Protein AF-A0A1G5H893-F1 (afdb_monomer)

Radius of gyration: 20.27 Å; Cα contacts (8 Å, |Δi|>4): 465; chains: 1; bounding box: 56×50×49 Å

Solvent-accessible surface area (backbone atoms only — not comparable to full-atom values): 19616 Å² total; per-residue (Å²): 111,74,66,78,41,54,45,79,53,88,49,65,49,62,23,52,48,36,35,53,32,32,58,63,38,43,67,63,51,50,58,63,52,54,70,43,47,85,55,22,90,86,59,69,81,62,60,70,58,54,52,46,43,60,58,50,60,73,73,53,51,73,68,56,49,51,54,42,55,66,39,28,25,77,72,62,38,44,50,62,57,49,54,47,54,42,63,76,69,63,53,80,42,57,67,55,43,57,54,51,56,73,69,54,56,47,56,61,54,49,33,44,51,52,56,35,76,39,28,50,93,75,64,78,71,48,66,68,56,43,53,50,29,46,77,28,65,70,57,34,52,50,44,48,67,77,39,33,69,56,58,73,68,58,47,50,55,55,50,52,34,41,75,38,36,67,59,47,49,49,54,50,52,50,49,53,51,51,42,38,79,75,57,48,66,84,43,45,70,64,48,50,56,53,50,53,54,45,51,53,50,51,54,52,50,38,75,72,48,38,60,62,48,46,27,67,75,65,42,31,66,58,77,69,59,65,80,34,71,34,37,38,39,33,60,17,68,55,41,33,67,42,72,52,76,53,63,45,96,80,40,33,39,37,38,42,30,10,63,47,36,58,57,55,67,77,65,59,88,40,74,71,56,49,36,53,48,53,49,54,55,56,72,33,73,66,44,45,50,49,54,57,52,25,70,77,43,71,43,34,51,46,60,54,14,61,78,66,76,47,53,56,47,58,39,54,48,47,49,48,52,34,28,74,67,57,53,32,37,58,46,77,56,84,92,30,55,30,36,32,50,51,68,66,53,33,49,49,56,52,49,53,42,51,54,68,71,76,111

Secondary structure (DSSP, 8-state):
-GGGGEEEE--HHHHHHHHHHHHHSHHHHHHHHHGGGGTSTT----HHHHHHHHHHHTT--HHHHHHHHHHT-TTT-TTGGGHHHHHHTT--SHHHHHHHHHHS-HHHHHHHHHSSTTS-SSSPPPHHHHHHHHH-HHHHHHHHHHH--S-HHHHHHHHHHHH-HHHHHHHHHHHHHHHIIIIITTTHHHHHHHHHHHHHHHHHHHHHHTHHHHHHHH-S-HHHHTTSS-EEEEEETTTTT-EEEEE-TT--EEEEEETTHHHHHHT---HHHHHHHHHHHHS-HHHHHHHHHHTTS-EEHHHHHHHHT--HHHHHHHHHHHHHTTSSEEEEETTEEEEE--HHHHHHHHHHHHHTT--

pLDDT: mean 86.6, std 12.09, range [41.56, 98.81]

Structure (mmCIF, N/CA/C/O backbone):
data_AF-A0A1G5H893-F1
#
_entry.id   AF-A0A1G5H893-F1
#
loop_
_atom_site.group_PDB
_atom_site.id
_atom_site.type_symbol
_atom_site.label_atom_id
_atom_site.label_alt_id
_atom_site.label_comp_id
_atom_site.label_asym_id
_atom_site.label_entity_id
_atom_site.label_seq_id
_atom_site.pdbx_PDB_ins_code
_atom_site.Cartn_x
_atom_site.Cartn_y
_atom_site.Cartn_z
_atom_site.occupancy
_atom_site.B_iso_or_equiv
_atom_site.auth_seq_id
_atom_site.auth_comp_id
_atom_site.auth_asym_id
_atom_site.auth_atom_id
_atom_site.pdbx_PDB_model_num
ATOM 1 N N . MET A 1 1 ? -3.853 -9.046 -26.873 1.00 54.53 1 MET A N 1
ATOM 2 C CA . MET A 1 1 ? -2.627 -9.301 -26.077 1.00 54.53 1 MET A CA 1
ATOM 3 C C . MET A 1 1 ? -2.899 -8.879 -24.636 1.00 54.53 1 MET A C 1
ATOM 5 O O . MET A 1 1 ? -3.781 -8.066 -24.437 1.00 54.53 1 MET A O 1
ATOM 9 N N . ILE A 1 2 ? -2.199 -9.413 -23.625 1.00 60.66 2 ILE A N 1
ATOM 10 C CA . ILE A 1 2 ? -2.427 -9.005 -22.212 1.00 60.66 2 ILE A CA 1
ATOM 11 C C . ILE A 1 2 ? -2.238 -7.499 -22.029 1.00 60.66 2 ILE A C 1
ATOM 13 O O . ILE A 1 2 ? -2.950 -6.887 -21.245 1.00 60.66 2 ILE A O 1
ATOM 17 N N . ILE A 1 3 ? -1.341 -6.911 -22.823 1.00 62.81 3 ILE A N 1
ATOM 18 C CA . ILE A 1 3 ? -1.099 -5.472 -22.874 1.00 62.81 3 ILE A CA 1
ATOM 19 C C . ILE A 1 3 ? -2.357 -4.632 -23.158 1.00 62.81 3 ILE A C 1
ATOM 21 O O . ILE A 1 3 ? -2.422 -3.494 -22.710 1.00 62.81 3 ILE A O 1
ATOM 25 N N . ASP A 1 4 ? -3.361 -5.189 -23.847 1.00 68.62 4 ASP A N 1
ATOM 26 C CA . ASP A 1 4 ? -4.594 -4.468 -24.192 1.00 68.62 4 ASP A CA 1
ATOM 27 C C . ASP A 1 4 ? -5.503 -4.271 -22.964 1.00 68.62 4 ASP A C 1
ATOM 29 O O . ASP A 1 4 ? -6.367 -3.400 -22.974 1.00 68.62 4 ASP A O 1
ATOM 33 N N . ASN A 1 5 ? -5.277 -5.038 -21.887 1.00 80.19 5 ASN A N 1
ATOM 34 C CA . ASN A 1 5 ? -6.016 -4.946 -20.624 1.00 80.19 5 ASN A CA 1
ATOM 35 C C . ASN A 1 5 ? -5.299 -4.061 -19.585 1.00 80.19 5 ASN A C 1
ATOM 37 O O . ASN A 1 5 ? -5.656 -4.100 -18.404 1.00 80.19 5 ASN A O 1
ATOM 41 N N . ILE A 1 6 ? -4.259 -3.319 -19.990 1.00 86.81 6 ILE A N 1
ATOM 42 C CA . ILE A 1 6 ? -3.411 -2.549 -19.073 1.00 86.81 6 ILE A CA 1
ATOM 43 C C . ILE A 1 6 ? -3.709 -1.066 -19.152 1.00 86.81 6 ILE A C 1
ATOM 45 O O . ILE A 1 6 ? -3.512 -0.418 -20.179 1.00 86.81 6 ILE A O 1
ATOM 49 N N . GLU A 1 7 ? -4.088 -0.510 -18.010 1.00 92.19 7 GLU A N 1
ATOM 50 C CA . GLU A 1 7 ? -4.327 0.912 -17.834 1.00 92.19 7 GLU A CA 1
ATOM 51 C C . GLU A 1 7 ? -3.197 1.499 -16.990 1.00 92.19 7 GLU A C 1
ATOM 53 O O . GLU A 1 7 ? -2.953 1.073 -15.866 1.00 92.19 7 GLU A O 1
ATOM 58 N N . VAL A 1 8 ? -2.480 2.489 -17.525 1.00 92.50 8 VAL A N 1
ATOM 59 C CA . VAL A 1 8 ? -1.474 3.219 -16.741 1.00 92.50 8 VAL A CA 1
ATOM 60 C C . VAL A 1 8 ? -2.099 4.511 -16.231 1.00 92.50 8 VAL A C 1
ATOM 62 O O . VAL A 1 8 ? -2.348 5.441 -17.013 1.00 92.50 8 VAL A O 1
ATOM 65 N N . HIS A 1 9 ? -2.341 4.559 -14.925 1.00 92.81 9 HIS A N 1
ATOM 66 C CA . HIS A 1 9 ? -2.948 5.688 -14.233 1.00 92.81 9 HIS A CA 1
ATOM 67 C C . HIS A 1 9 ? -1.885 6.686 -13.770 1.00 92.81 9 HIS A C 1
ATOM 69 O O . HIS A 1 9 ? -0.825 6.316 -13.269 1.00 92.81 9 HIS A O 1
ATOM 75 N N . ASN A 1 10 ? -2.198 7.973 -13.915 1.00 85.75 10 ASN A N 1
ATOM 76 C CA . ASN A 1 10 ? -1.378 9.076 -13.426 1.00 85.75 10 ASN A CA 1
ATOM 77 C C . ASN A 1 10 ? -2.282 10.072 -12.698 1.00 85.75 10 ASN A C 1
ATOM 79 O O . ASN A 1 10 ? -2.804 11.004 -13.307 1.00 85.75 10 ASN A O 1
ATOM 83 N N . ASN A 1 11 ? -2.506 9.810 -11.412 1.00 91.12 11 ASN A N 1
ATOM 84 C CA . ASN A 1 11 ? -3.282 10.647 -10.503 1.00 91.12 11 ASN A CA 1
ATOM 85 C C . ASN A 1 11 ? -2.482 10.816 -9.196 1.00 91.12 11 ASN A C 1
ATOM 87 O O . ASN A 1 11 ? -1.987 9.833 -8.641 1.00 91.12 11 ASN A O 1
ATOM 91 N N . LEU A 1 12 ? -2.374 12.054 -8.706 1.00 96.88 12 LEU A N 1
ATOM 92 C CA . LEU A 1 12 ? -1.701 12.387 -7.449 1.00 96.88 12 LEU A CA 1
ATOM 93 C C . LEU A 1 12 ? -2.350 11.731 -6.226 1.00 96.88 12 LEU A C 1
ATOM 95 O O . LEU A 1 12 ? -1.641 11.446 -5.270 1.00 96.88 12 LEU A O 1
ATOM 99 N N . THR A 1 13 ? -3.648 11.408 -6.255 1.00 97.88 13 THR A N 1
ATOM 100 C CA . THR A 1 13 ? -4.343 10.757 -5.131 1.00 97.88 13 THR A CA 1
ATOM 101 C C . THR A 1 13 ? -3.683 9.434 -4.718 1.00 97.88 13 THR A C 1
ATOM 103 O O . THR A 1 13 ? -3.633 9.110 -3.532 1.00 97.88 13 THR A O 1
ATOM 106 N N . TYR A 1 14 ? -3.115 8.680 -5.668 1.00 97.25 14 TYR A N 1
ATOM 107 C CA . TYR A 1 14 ? -2.368 7.464 -5.336 1.00 97.25 14 TYR A CA 1
ATOM 108 C C . TYR A 1 14 ? -1.071 7.777 -4.583 1.00 97.25 14 TYR A C 1
ATOM 110 O O . TYR A 1 14 ? -0.753 7.133 -3.583 1.00 97.25 14 TYR A O 1
ATOM 118 N N . ASP A 1 15 ? -0.325 8.780 -5.052 1.00 98.00 15 ASP A N 1
ATOM 119 C CA . ASP A 1 15 ? 0.919 9.191 -4.410 1.00 98.00 15 ASP A CA 1
ATOM 120 C C . ASP A 1 15 ? 0.680 9.888 -3.063 1.00 98.00 15 ASP A C 1
ATOM 122 O O . ASP A 1 15 ? 1.486 9.744 -2.152 1.00 98.00 15 ASP A O 1
ATOM 126 N N . PHE A 1 16 ? -0.452 10.566 -2.895 1.00 98.62 16 PHE A N 1
ATOM 127 C CA . PHE A 1 16 ? -0.884 11.157 -1.635 1.00 98.62 16 PHE A CA 1
ATOM 128 C C . PHE A 1 16 ? -0.934 10.118 -0.506 1.00 98.62 16 PHE A C 1
ATOM 130 O O . PHE A 1 16 ? -0.262 10.293 0.514 1.00 98.62 16 PHE A O 1
ATOM 137 N N . LEU A 1 17 ? -1.618 8.986 -0.715 1.00 98.25 17 LEU A N 1
ATOM 138 C CA . LEU A 1 17 ? -1.621 7.870 0.243 1.00 98.25 17 LEU A CA 1
ATOM 139 C C .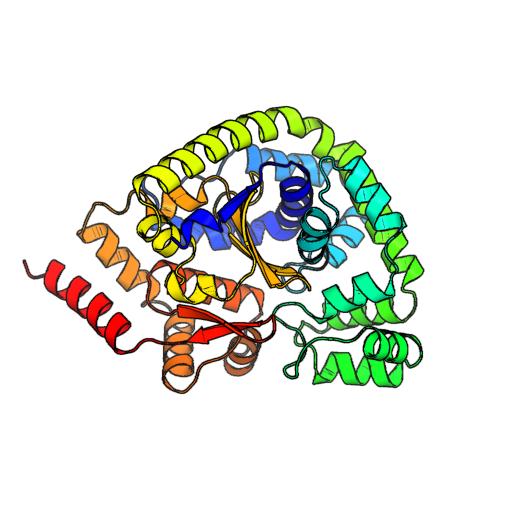 LEU A 1 17 ? -0.217 7.279 0.433 1.00 98.25 17 LEU A C 1
ATOM 141 O O . LEU A 1 17 ? 0.227 7.041 1.559 1.00 98.25 17 LEU A O 1
ATOM 145 N N . ALA A 1 18 ? 0.513 7.096 -0.668 1.00 97.44 18 ALA A N 1
ATOM 146 C CA . ALA A 1 18 ? 1.876 6.582 -0.649 1.00 97.44 18 ALA A CA 1
ATOM 147 C C . ALA A 1 18 ? 2.845 7.491 0.135 1.00 97.44 18 ALA A C 1
ATOM 149 O O . ALA A 1 18 ? 3.792 7.001 0.750 1.00 97.44 18 ALA A O 1
ATOM 150 N N . SER A 1 19 ? 2.605 8.802 0.151 1.00 98.19 19 SER A N 1
ATOM 151 C CA . SER A 1 19 ? 3.419 9.794 0.852 1.00 98.19 19 SER A CA 1
ATOM 152 C C . SER A 1 19 ? 3.211 9.749 2.367 1.00 98.19 19 SER A C 1
ATOM 154 O O . SER A 1 19 ? 4.194 9.776 3.105 1.00 98.19 19 SER A O 1
ATOM 156 N N . LEU A 1 20 ? 1.973 9.565 2.843 1.00 98.44 20 LEU A N 1
ATOM 157 C CA . LEU A 1 20 ? 1.674 9.295 4.256 1.00 98.44 20 LEU A CA 1
ATOM 158 C C . LEU A 1 20 ? 2.358 8.006 4.717 1.00 98.44 20 LEU A C 1
ATOM 160 O O . LEU A 1 20 ? 3.044 7.990 5.742 1.00 98.44 20 LEU A O 1
ATOM 164 N N . TYR A 1 21 ? 2.256 6.947 3.908 1.00 97.38 21 TYR A N 1
ATOM 165 C CA . TYR A 1 21 ? 2.953 5.691 4.174 1.00 97.38 21 TYR A CA 1
ATOM 166 C C . TYR A 1 21 ? 4.472 5.880 4.223 1.00 97.38 21 TYR A C 1
ATOM 168 O O . TYR A 1 21 ? 5.119 5.407 5.160 1.00 97.38 21 TYR A O 1
ATOM 176 N N . ARG A 1 22 ? 5.050 6.603 3.255 1.00 96.56 22 ARG A N 1
ATOM 177 C CA . ARG A 1 22 ? 6.484 6.912 3.234 1.00 96.56 22 ARG A CA 1
ATOM 178 C C . ARG A 1 22 ? 6.899 7.706 4.461 1.00 96.56 22 ARG A C 1
ATOM 180 O O . ARG A 1 22 ? 7.952 7.430 5.018 1.00 96.56 22 ARG A O 1
ATOM 187 N N . LEU A 1 23 ? 6.101 8.677 4.890 1.00 96.88 23 LEU A N 1
ATOM 188 C CA . LEU A 1 23 ? 6.441 9.527 6.022 1.00 96.88 23 LEU A CA 1
ATOM 189 C C . LEU A 1 23 ? 6.443 8.751 7.342 1.00 96.88 23 LEU A C 1
ATOM 191 O O . LEU A 1 23 ? 7.360 8.932 8.146 1.00 96.88 23 LEU A O 1
ATOM 195 N N . ASN A 1 24 ? 5.466 7.862 7.536 1.00 96.88 24 ASN A N 1
ATOM 196 C CA . ASN A 1 24 ? 5.386 7.003 8.716 1.00 96.88 24 ASN A CA 1
ATOM 197 C C . ASN A 1 24 ? 6.475 5.918 8.736 1.00 96.88 24 ASN A C 1
ATOM 199 O O . ASN A 1 24 ? 7.027 5.618 9.788 1.00 96.88 24 ASN A O 1
ATOM 203 N N . ASN A 1 25 ? 6.815 5.357 7.571 1.00 94.94 25 ASN A N 1
ATOM 204 C CA . ASN A 1 25 ? 7.694 4.189 7.454 1.00 94.94 25 ASN A CA 1
ATOM 205 C C . ASN A 1 25 ? 9.048 4.501 6.795 1.00 94.94 25 ASN A C 1
ATOM 207 O O . ASN A 1 25 ? 9.679 3.598 6.248 1.00 94.94 25 ASN A O 1
ATOM 211 N N . ASN A 1 26 ? 9.491 5.763 6.799 1.00 94.00 26 ASN A N 1
ATOM 212 C CA . ASN A 1 26 ? 10.638 6.216 6.004 1.00 94.00 26 ASN A CA 1
ATOM 213 C C . ASN A 1 26 ? 11.903 5.392 6.256 1.00 94.00 26 ASN A C 1
ATOM 215 O O . ASN A 1 26 ? 12.546 4.962 5.306 1.00 94.00 26 ASN A O 1
ATOM 219 N N . GLU A 1 27 ? 12.247 5.172 7.521 1.00 91.56 27 GLU A N 1
ATOM 220 C CA . GLU A 1 27 ? 13.457 4.461 7.932 1.00 91.56 27 GLU A CA 1
ATOM 221 C C . GLU A 1 27 ? 13.426 3.017 7.417 1.00 91.56 27 GLU A C 1
ATOM 223 O O . GLU A 1 27 ? 14.324 2.595 6.699 1.00 91.56 27 GLU A O 1
ATOM 228 N N . LYS A 1 28 ? 12.308 2.319 7.634 1.00 88.00 28 LYS A N 1
ATOM 229 C CA . LYS A 1 28 ? 12.085 0.957 7.138 1.00 88.00 28 LYS A CA 1
ATOM 230 C C . LYS A 1 28 ? 12.113 0.872 5.614 1.00 88.00 28 LYS A C 1
ATOM 232 O O . LYS A 1 28 ? 12.653 -0.075 5.055 1.00 88.00 28 LYS A O 1
ATOM 237 N N . MET A 1 29 ? 11.542 1.859 4.921 1.00 88.00 29 MET A N 1
ATOM 238 C CA . MET A 1 29 ? 11.634 1.927 3.463 1.00 88.00 29 MET A CA 1
ATOM 239 C C . MET A 1 29 ? 13.077 2.151 3.013 1.00 88.00 29 MET A C 1
ATOM 241 O O . MET A 1 29 ? 13.505 1.506 2.068 1.00 88.00 29 MET A O 1
ATOM 245 N N . ILE A 1 30 ? 13.842 3.018 3.677 1.00 87.12 30 ILE A N 1
ATOM 246 C CA . ILE A 1 30 ? 15.260 3.239 3.368 1.00 87.12 30 ILE A CA 1
ATOM 247 C C . ILE A 1 30 ? 16.072 1.961 3.576 1.00 87.12 30 ILE A C 1
ATOM 249 O O . ILE A 1 30 ? 16.844 1.605 2.686 1.00 87.12 30 ILE A O 1
ATOM 253 N N . ASP A 1 31 ? 15.873 1.269 4.696 1.00 83.06 31 ASP A N 1
ATOM 254 C CA . ASP A 1 31 ? 16.564 0.018 5.010 1.00 83.06 31 ASP A CA 1
ATOM 255 C C . ASP A 1 31 ? 16.256 -1.036 3.946 1.00 83.06 31 ASP A C 1
ATOM 257 O O . ASP A 1 31 ? 17.177 -1.567 3.323 1.00 83.06 31 ASP A O 1
ATOM 261 N N . ASN A 1 32 ? 14.973 -1.219 3.620 1.00 75.94 32 ASN A N 1
ATOM 262 C CA . ASN A 1 32 ? 14.541 -2.129 2.564 1.00 75.94 32 ASN A CA 1
ATOM 263 C C . ASN A 1 32 ? 15.161 -1.765 1.210 1.00 75.94 32 ASN A C 1
ATOM 265 O O . ASN A 1 32 ? 15.619 -2.635 0.469 1.00 75.94 32 ASN A O 1
ATOM 269 N N . ILE A 1 33 ? 15.183 -0.474 0.866 1.00 74.75 33 ILE A N 1
ATOM 270 C CA . ILE A 1 33 ? 15.725 -0.039 -0.416 1.00 74.75 33 ILE A CA 1
ATOM 271 C C . ILE A 1 33 ? 17.259 -0.215 -0.438 1.00 74.75 33 ILE A C 1
ATOM 273 O O . ILE A 1 33 ? 17.854 -0.453 -1.488 1.00 74.75 33 ILE A O 1
ATOM 277 N N . SER A 1 34 ? 17.925 -0.133 0.714 1.00 71.00 34 SER A N 1
ATOM 278 C CA . SER A 1 34 ? 19.380 -0.212 0.799 1.00 71.00 34 SER A CA 1
ATOM 279 C C . SER A 1 34 ? 19.964 -1.559 0.360 1.00 71.00 34 SER A C 1
ATOM 281 O O . SER A 1 34 ? 21.105 -1.568 -0.093 1.00 71.00 34 SER A O 1
ATOM 283 N N . GLU A 1 35 ? 19.207 -2.660 0.364 1.00 66.62 35 GLU A N 1
ATOM 284 C CA . GLU A 1 35 ? 19.675 -3.913 -0.257 1.00 66.62 35 GLU A CA 1
ATOM 285 C C . GLU A 1 35 ? 19.724 -3.838 -1.790 1.00 66.62 35 GLU A C 1
ATOM 287 O O . GLU A 1 35 ? 20.510 -4.551 -2.411 1.00 66.62 35 GLU A O 1
ATOM 292 N N . TYR A 1 36 ? 18.990 -2.911 -2.422 1.00 64.88 36 TYR A N 1
ATOM 293 C CA . TYR A 1 36 ? 19.139 -2.630 -3.855 1.00 64.88 36 TYR A CA 1
ATOM 294 C C . TYR A 1 36 ? 20.404 -1.812 -4.177 1.00 64.88 36 TYR A C 1
ATOM 296 O O . TYR A 1 36 ? 20.663 -1.556 -5.355 1.00 64.88 36 TYR A O 1
ATOM 304 N N . LYS A 1 37 ? 21.223 -1.411 -3.183 1.00 66.81 37 LYS A N 1
ATOM 305 C CA . LYS A 1 37 ? 22.473 -0.644 -3.397 1.00 66.81 37 LYS A CA 1
ATOM 306 C C . LYS A 1 37 ? 23.412 -1.304 -4.391 1.00 66.81 37 LYS A C 1
ATOM 308 O O . LYS A 1 37 ? 24.000 -0.628 -5.228 1.00 66.81 37 LYS A O 1
ATOM 313 N N . ASP A 1 38 ? 23.519 -2.621 -4.299 1.00 61.41 38 ASP A N 1
ATOM 314 C CA . ASP A 1 38 ? 24.359 -3.423 -5.183 1.00 61.41 38 ASP A CA 1
ATOM 315 C C . ASP A 1 38 ? 23.641 -3.817 -6.481 1.00 61.41 38 ASP A C 1
ATOM 317 O O . ASP A 1 38 ? 24.261 -4.335 -7.414 1.00 61.41 38 ASP A O 1
ATOM 321 N N . LEU A 1 39 ? 22.323 -3.592 -6.533 1.00 59.50 39 LEU A N 1
ATOM 322 C CA . LEU A 1 39 ? 21.471 -3.948 -7.660 1.00 59.50 39 LEU A CA 1
ATOM 323 C C . LEU A 1 39 ? 21.400 -2.826 -8.703 1.00 59.50 39 LEU A C 1
ATOM 325 O O . LEU A 1 39 ? 21.359 -3.085 -9.906 1.00 59.50 39 LEU A O 1
ATOM 329 N N . VAL A 1 40 ? 21.431 -1.576 -8.239 1.00 62.03 40 VAL A N 1
ATOM 330 C CA . VAL A 1 40 ? 21.262 -0.379 -9.065 1.00 62.03 40 VAL A CA 1
ATOM 331 C C . VAL A 1 40 ? 22.604 0.330 -9.250 1.00 62.03 40 VAL A C 1
ATOM 333 O O . VAL A 1 40 ? 23.218 0.812 -8.299 1.00 62.03 40 VAL A O 1
ATOM 336 N N . MET A 1 41 ? 23.057 0.460 -10.498 1.00 54.34 41 MET A N 1
ATOM 337 C CA . MET A 1 41 ? 24.260 1.234 -10.820 1.00 54.34 41 MET A CA 1
ATOM 338 C C . MET A 1 41 ? 24.067 2.705 -10.408 1.00 54.34 41 MET A C 1
ATOM 340 O O . MET A 1 41 ? 23.103 3.343 -10.831 1.00 54.34 41 MET A O 1
ATOM 344 N N . ASN A 1 42 ? 24.987 3.246 -9.600 1.00 60.94 42 ASN A N 1
ATOM 345 C CA . ASN A 1 42 ? 24.866 4.563 -8.956 1.00 60.94 42 ASN A CA 1
ATOM 346 C C . ASN A 1 42 ? 23.626 4.688 -8.057 1.00 60.94 42 ASN A C 1
ATOM 348 O O . ASN A 1 42 ? 22.943 5.718 -8.069 1.00 60.94 42 ASN A O 1
ATOM 352 N N . PHE A 1 43 ? 23.324 3.641 -7.282 1.00 70.94 43 PHE A N 1
ATOM 353 C CA . PHE A 1 43 ? 22.273 3.696 -6.281 1.00 70.94 43 PHE A CA 1
ATOM 354 C C . PHE A 1 43 ? 22.463 4.909 -5.360 1.00 70.94 43 PHE A C 1
ATOM 356 O O . PHE A 1 43 ? 23.427 5.012 -4.598 1.00 70.94 43 PHE A O 1
ATOM 363 N N . LYS A 1 44 ? 21.496 5.820 -5.414 1.00 80.81 44 LYS A N 1
ATOM 364 C CA . LYS A 1 44 ? 21.367 6.947 -4.500 1.00 80.81 44 LYS A CA 1
ATOM 365 C C . LYS A 1 44 ? 19.886 7.171 -4.266 1.00 80.81 44 LYS A C 1
ATOM 367 O O . LYS A 1 44 ? 19.125 7.266 -5.232 1.00 80.81 44 LYS A O 1
ATOM 372 N N . LEU A 1 45 ? 19.499 7.247 -2.999 1.00 85.31 45 LEU A N 1
ATOM 373 C CA . LEU A 1 45 ? 18.158 7.666 -2.611 1.00 85.31 45 LEU A CA 1
ATOM 374 C C . LEU A 1 45 ? 17.914 9.098 -3.086 1.00 85.31 45 LEU A C 1
ATOM 376 O O . LEU A 1 45 ? 18.835 9.919 -3.108 1.00 85.31 45 LEU A O 1
ATOM 380 N N . ASN A 1 46 ? 16.678 9.400 -3.457 1.00 90.50 46 ASN A N 1
ATOM 381 C CA . ASN A 1 46 ? 16.293 10.747 -3.830 1.00 90.50 46 ASN A CA 1
ATOM 382 C C . ASN A 1 46 ? 16.391 11.675 -2.603 1.00 90.50 46 ASN A C 1
ATOM 384 O O . ASN A 1 46 ? 15.618 11.560 -1.648 1.00 90.50 46 ASN A O 1
ATOM 388 N N . GLU A 1 47 ? 17.345 12.608 -2.651 1.00 92.31 47 GLU A N 1
ATOM 389 C CA . GLU A 1 47 ? 17.589 13.590 -1.590 1.00 92.31 47 GLU A CA 1
ATOM 390 C C . GLU A 1 47 ? 16.364 14.466 -1.325 1.00 92.31 47 GLU A C 1
ATOM 392 O O . GLU A 1 47 ? 16.067 14.729 -0.164 1.00 92.31 47 GLU A O 1
ATOM 397 N N . ASP A 1 48 ? 15.574 14.804 -2.348 1.00 94.94 48 ASP A N 1
ATOM 398 C CA . ASP A 1 48 ? 14.346 15.582 -2.175 1.00 94.94 48 ASP A CA 1
ATOM 399 C C . ASP A 1 48 ? 13.303 14.822 -1.349 1.00 94.94 48 ASP A C 1
ATOM 401 O O . ASP A 1 48 ? 12.567 15.439 -0.580 1.00 94.94 48 ASP A O 1
ATOM 405 N N . ILE A 1 49 ? 13.214 13.491 -1.495 1.00 95.31 49 ILE A N 1
ATOM 406 C CA . ILE A 1 49 ? 12.312 12.657 -0.681 1.00 95.31 49 ILE A CA 1
ATOM 407 C C . ILE A 1 49 ? 12.827 12.595 0.758 1.00 95.31 49 ILE A C 1
ATOM 409 O O . ILE A 1 49 ? 12.050 12.771 1.699 1.00 95.31 49 ILE A O 1
ATOM 413 N N . ILE A 1 50 ? 14.133 12.390 0.953 1.00 93.81 50 ILE A N 1
ATOM 414 C CA . ILE A 1 50 ? 14.745 12.356 2.290 1.00 93.81 50 ILE A CA 1
ATOM 415 C C . ILE A 1 50 ? 14.543 13.697 3.006 1.00 93.81 50 ILE A C 1
ATOM 417 O O . ILE A 1 50 ? 14.064 13.735 4.141 1.00 93.81 50 ILE A O 1
ATOM 421 N N . ASP A 1 51 ? 14.844 14.809 2.344 1.00 95.81 51 ASP A N 1
ATOM 422 C CA . ASP A 1 51 ? 14.681 16.135 2.926 1.00 95.81 51 ASP A CA 1
ATOM 423 C C . ASP A 1 51 ? 13.216 16.483 3.166 1.00 95.81 51 ASP A C 1
ATOM 425 O O . ASP A 1 51 ? 12.891 17.051 4.215 1.00 95.81 51 ASP A O 1
ATOM 429 N N . TRP A 1 52 ? 12.318 16.094 2.252 1.00 97.44 52 TRP A N 1
ATOM 430 C CA . TRP A 1 52 ? 10.878 16.222 2.453 1.00 97.44 52 TRP A CA 1
ATOM 431 C C . TRP A 1 52 ? 10.405 15.447 3.686 1.00 97.44 52 TRP A C 1
ATOM 433 O O . TRP A 1 52 ? 9.743 16.035 4.538 1.00 97.44 52 TRP A O 1
ATOM 443 N N . THR A 1 53 ? 10.788 14.178 3.861 1.00 96.50 53 THR A N 1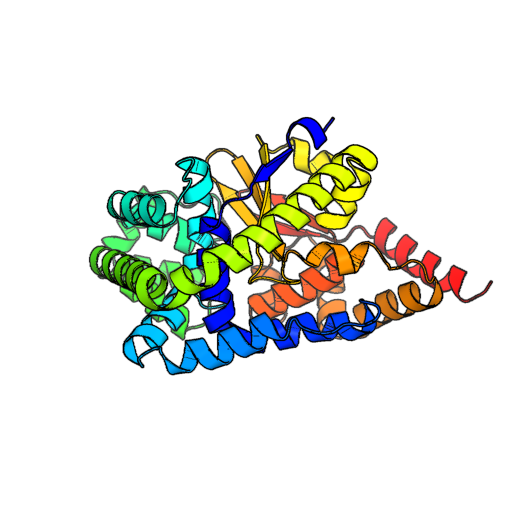
ATOM 444 C CA . THR A 1 53 ? 10.373 13.416 5.053 1.00 96.50 53 THR A CA 1
ATOM 445 C C . THR A 1 53 ? 10.876 14.068 6.342 1.00 96.50 53 THR A C 1
ATOM 447 O O . THR A 1 53 ? 10.100 14.274 7.278 1.00 96.50 53 THR A O 1
ATOM 450 N N . ARG A 1 54 ? 12.146 14.495 6.376 1.00 95.62 54 ARG A N 1
ATOM 451 C CA . ARG A 1 54 ? 12.754 15.161 7.537 1.00 95.62 54 ARG A CA 1
ATOM 452 C C . ARG A 1 54 ? 12.056 16.472 7.895 1.00 95.62 54 ARG A C 1
ATOM 454 O O . ARG A 1 54 ? 11.813 16.731 9.073 1.00 95.62 54 ARG A O 1
ATOM 461 N N . ARG A 1 55 ? 11.760 17.329 6.912 1.00 96.12 55 ARG A N 1
ATOM 462 C CA . ARG A 1 55 ? 11.116 18.630 7.171 1.00 96.12 55 ARG A CA 1
ATOM 463 C C . ARG A 1 55 ? 9.623 18.495 7.462 1.00 96.12 55 ARG A C 1
ATOM 465 O O . ARG A 1 55 ? 9.117 19.252 8.282 1.00 96.12 55 ARG A O 1
ATOM 472 N N . SER A 1 56 ? 8.942 17.532 6.844 1.00 96.88 56 SER A N 1
ATOM 473 C CA . SER A 1 56 ? 7.523 17.265 7.085 1.00 96.88 56 SER A CA 1
ATOM 474 C C . SER A 1 56 ? 7.304 16.707 8.487 1.00 96.88 56 SER A C 1
ATOM 476 O O . SER A 1 56 ? 6.480 17.263 9.202 1.00 96.88 56 SER A O 1
ATOM 478 N N . LYS A 1 57 ? 8.112 15.737 8.956 1.00 95.31 57 LYS A N 1
ATOM 479 C CA . LYS A 1 57 ? 8.030 15.212 10.340 1.00 95.31 57 LYS A CA 1
ATOM 480 C C . LYS A 1 57 ? 8.113 16.316 11.410 1.00 95.31 57 LYS A C 1
ATOM 482 O O . LYS A 1 57 ? 7.451 16.216 12.431 1.00 95.31 57 LYS A O 1
ATOM 487 N N . LYS A 1 58 ? 8.862 17.402 11.167 1.00 95.00 58 LYS A N 1
ATOM 488 C CA . LYS A 1 58 ? 8.967 18.551 12.096 1.00 95.00 58 LYS A CA 1
ATOM 489 C C . LYS A 1 58 ? 7.701 19.411 12.193 1.00 95.00 58 LYS A C 1
ATOM 491 O O . LYS A 1 58 ? 7.576 20.176 13.141 1.00 95.00 58 LYS A O 1
ATOM 496 N N . LYS A 1 59 ? 6.808 19.342 11.203 1.00 94.56 59 LYS A N 1
ATOM 497 C CA . LYS A 1 59 ? 5.547 20.101 11.170 1.00 94.56 59 LYS A CA 1
ATOM 498 C C . LYS A 1 59 ? 4.380 19.342 11.804 1.00 94.56 59 LYS A C 1
ATOM 500 O O . LYS A 1 59 ? 3.320 19.927 11.997 1.00 94.56 59 LYS A O 1
ATOM 505 N N . ILE A 1 60 ? 4.546 18.048 12.066 1.00 95.19 60 ILE A N 1
ATOM 506 C CA . ILE A 1 60 ? 3.467 17.175 12.520 1.00 95.19 60 ILE A CA 1
ATOM 507 C C . ILE A 1 60 ? 3.443 17.168 14.047 1.00 95.19 60 ILE A C 1
ATOM 509 O O . ILE A 1 60 ? 4.471 16.962 14.690 1.00 95.19 60 ILE A O 1
ATOM 513 N N . SER A 1 61 ? 2.265 17.406 14.626 1.00 96.62 61 SER A N 1
ATOM 514 C CA . SER A 1 61 ? 2.058 17.289 16.069 1.00 96.62 61 SER A CA 1
ATOM 515 C C . SER A 1 61 ? 2.093 15.825 16.517 1.00 96.62 61 SER A C 1
ATOM 517 O O . SER A 1 61 ? 1.884 14.906 15.726 1.00 96.62 61 SER A O 1
ATOM 519 N N . GLU A 1 62 ? 2.303 15.590 17.811 1.00 96.06 62 GLU A N 1
ATOM 520 C CA . GLU A 1 62 ? 2.280 14.237 18.380 1.00 96.06 62 GLU A CA 1
ATOM 521 C C . GLU A 1 62 ? 0.939 13.519 18.138 1.00 96.06 62 GLU A C 1
ATOM 523 O O . GLU A 1 62 ? 0.914 12.329 17.822 1.00 96.06 62 GLU A O 1
ATOM 528 N N . GLU A 1 63 ? -0.177 14.253 18.189 1.00 96.56 63 GLU A N 1
ATOM 529 C CA . GLU A 1 63 ? -1.511 13.716 17.900 1.00 96.56 63 GLU A CA 1
ATOM 530 C C . GLU A 1 63 ? -1.622 13.210 16.454 1.00 96.56 63 GLU A C 1
ATOM 532 O O . GLU A 1 63 ? -2.049 12.080 16.213 1.00 96.56 63 GLU A O 1
ATOM 537 N N . VAL A 1 64 ? -1.199 14.018 15.476 1.00 97.19 64 VAL A N 1
ATOM 538 C CA . VAL A 1 64 ? -1.270 13.630 14.062 1.00 97.19 64 VAL A CA 1
ATOM 539 C C . VAL A 1 64 ? -0.292 12.493 13.763 1.00 97.19 64 VAL A C 1
ATOM 541 O O . VAL A 1 64 ? -0.652 11.561 13.045 1.00 97.19 64 VAL A O 1
ATOM 544 N N . MET A 1 65 ? 0.910 12.515 14.352 1.00 95.88 65 MET A N 1
ATOM 545 C CA . MET A 1 65 ? 1.854 11.396 14.257 1.00 95.88 65 MET A CA 1
ATOM 546 C C . MET A 1 65 ? 1.243 10.105 14.810 1.00 95.88 65 MET A C 1
ATOM 548 O O . MET A 1 65 ? 1.410 9.050 14.203 1.00 95.88 65 MET A O 1
ATOM 552 N N . THR A 1 66 ? 0.499 10.182 15.915 1.00 96.50 66 THR A N 1
ATOM 553 C CA . THR A 1 66 ? -0.189 9.026 16.504 1.00 96.50 66 THR A CA 1
ATOM 554 C C . THR A 1 66 ? -1.238 8.469 15.545 1.00 96.50 66 THR A C 1
ATOM 556 O O . THR A 1 66 ? -1.177 7.282 15.220 1.00 96.50 66 THR A O 1
ATOM 559 N N . LYS A 1 67 ? -2.129 9.317 15.004 1.00 97.62 67 LYS A N 1
ATOM 560 C CA . LYS A 1 67 ? -3.121 8.903 13.991 1.00 97.62 67 LYS A CA 1
ATOM 561 C C . LYS A 1 67 ? -2.438 8.276 12.768 1.00 97.62 67 LYS A C 1
ATOM 563 O O . LYS A 1 67 ? -2.832 7.203 12.313 1.00 97.62 67 LYS A O 1
ATOM 568 N N . MET A 1 68 ? -1.370 8.897 12.266 1.00 97.31 68 MET A N 1
ATOM 569 C CA . MET A 1 68 ? -0.608 8.383 11.126 1.00 97.31 68 MET A CA 1
ATOM 570 C C . MET A 1 68 ? 0.042 7.025 11.426 1.00 97.31 68 MET A C 1
ATOM 572 O O . MET A 1 68 ? 0.008 6.142 10.573 1.00 97.31 68 MET A O 1
ATOM 576 N N . SER A 1 69 ? 0.560 6.826 12.642 1.00 96.12 69 SER A N 1
ATOM 577 C CA . SER A 1 69 ? 1.157 5.553 13.060 1.00 96.12 69 SER A CA 1
ATOM 578 C C . SER A 1 69 ? 0.155 4.404 13.141 1.00 96.12 69 SER A C 1
ATOM 580 O O . SER A 1 69 ? 0.557 3.257 13.015 1.00 96.12 69 SER A O 1
ATOM 582 N N . VAL A 1 70 ? -1.133 4.705 13.326 1.00 96.62 70 VAL A N 1
ATOM 583 C CA . VAL A 1 70 ? -2.211 3.712 13.350 1.00 96.62 70 VAL A CA 1
ATOM 584 C C . VAL A 1 70 ? -2.666 3.377 11.926 1.00 96.62 70 VAL A C 1
ATOM 586 O O . VAL A 1 70 ? -2.712 2.209 11.543 1.00 96.62 70 VAL A O 1
ATOM 589 N N . PHE A 1 71 ? -2.988 4.392 11.116 1.00 97.50 71 PHE A N 1
ATOM 590 C CA . PHE A 1 71 ? -3.568 4.175 9.784 1.00 97.50 71 PHE A CA 1
ATOM 591 C C . PHE A 1 71 ? -2.540 3.808 8.708 1.00 97.50 71 PHE A C 1
ATOM 593 O O . PHE A 1 71 ? -2.879 3.120 7.750 1.00 97.50 71 PHE A O 1
ATOM 600 N N . PHE A 1 72 ? -1.286 4.238 8.839 1.00 96.81 72 PHE A N 1
ATOM 601 C CA . PHE A 1 72 ? -0.240 4.022 7.835 1.00 96.81 72 PHE A CA 1
ATOM 602 C C . PHE A 1 72 ? 0.897 3.137 8.359 1.00 96.81 72 PHE A C 1
ATOM 604 O O . PHE A 1 72 ? 2.048 3.287 7.951 1.00 96.81 72 PHE A O 1
ATOM 611 N N . ASP A 1 73 ? 0.595 2.207 9.263 1.00 94.38 73 ASP A N 1
ATOM 612 C CA . ASP A 1 73 ? 1.546 1.213 9.766 1.00 94.38 73 ASP A CA 1
ATOM 613 C C . ASP A 1 73 ? 1.933 0.192 8.678 1.00 94.38 73 ASP A C 1
ATOM 615 O O . ASP A 1 73 ? 1.110 -0.235 7.864 1.00 94.38 73 ASP A O 1
ATOM 619 N N . SER A 1 74 ? 3.204 -0.213 8.664 1.00 90.38 74 SER A N 1
ATOM 620 C CA . SER A 1 74 ? 3.743 -1.175 7.690 1.00 90.38 74 SER A CA 1
ATOM 621 C C . SER A 1 74 ? 3.402 -2.638 7.978 1.00 90.38 74 SER A C 1
ATOM 623 O O . SER A 1 74 ? 3.780 -3.500 7.194 1.00 90.38 74 SER A O 1
ATOM 625 N N . GLU A 1 75 ? 2.716 -2.958 9.073 1.00 89.12 75 GLU A N 1
ATOM 626 C CA . GLU A 1 75 ? 2.187 -4.298 9.346 1.00 89.12 75 GLU A CA 1
ATOM 627 C C . GLU A 1 75 ? 0.693 -4.413 9.001 1.00 89.12 75 GLU A C 1
ATOM 629 O O . GLU A 1 75 ? 0.201 -5.533 8.856 1.00 89.12 75 GLU A O 1
ATOM 634 N N . THR A 1 76 ? -0.028 -3.291 8.846 1.00 90.75 76 THR A N 1
ATOM 635 C CA . THR A 1 76 ? -1.490 -3.281 8.617 1.00 90.75 76 THR A CA 1
ATOM 636 C C . THR A 1 76 ? -1.918 -2.698 7.280 1.00 90.75 76 THR A C 1
ATOM 638 O O . THR A 1 76 ? -2.881 -3.187 6.698 1.00 90.75 76 THR A O 1
ATOM 641 N N . TYR A 1 77 ? -1.215 -1.681 6.772 1.00 91.12 77 TYR A N 1
ATOM 642 C CA . TYR A 1 77 ? -1.498 -1.037 5.487 1.00 91.12 77 TYR A CA 1
ATOM 643 C C . TYR A 1 77 ? -2.899 -0.406 5.348 1.00 91.12 77 TYR A C 1
ATOM 645 O O . TYR A 1 77 ? -3.325 -0.160 4.221 1.00 91.12 77 TYR A O 1
ATOM 653 N N . TYR A 1 78 ? -3.604 -0.080 6.441 1.00 94.56 78 TYR A N 1
ATOM 654 C CA . TYR A 1 78 ? -4.996 0.408 6.382 1.00 94.56 78 TYR A CA 1
ATOM 655 C C . TYR A 1 78 ? -5.200 1.577 5.402 1.00 94.56 78 TYR A C 1
ATOM 657 O O . TYR A 1 78 ? -6.082 1.530 4.548 1.00 94.56 78 TYR A O 1
ATOM 665 N N . GLY A 1 79 ? -4.341 2.597 5.447 1.00 95.38 79 GLY A N 1
ATOM 666 C CA . GLY A 1 79 ? -4.399 3.739 4.533 1.00 95.38 79 GLY A CA 1
ATOM 667 C C . GLY A 1 79 ? -4.117 3.371 3.072 1.00 95.38 79 GLY A C 1
ATOM 668 O O . GLY A 1 79 ? -4.673 3.980 2.162 1.00 95.38 79 GLY A O 1
ATOM 669 N N . MET A 1 80 ? -3.311 2.335 2.828 1.00 94.00 80 MET A N 1
ATOM 670 C CA . MET A 1 80 ? -3.032 1.837 1.476 1.00 94.00 80 MET A CA 1
ATOM 671 C C . MET A 1 80 ? -4.189 0.988 0.927 1.00 94.00 80 MET A C 1
ATOM 673 O O . MET A 1 80 ? -4.400 0.965 -0.286 1.00 94.00 80 MET A O 1
ATOM 677 N N . CYS A 1 81 ? -5.006 0.377 1.794 1.00 92.06 81 CYS A N 1
ATOM 678 C CA . CYS A 1 81 ? -6.250 -0.305 1.411 1.00 92.06 81 CYS A CA 1
ATOM 679 C C . CYS A 1 81 ? -7.332 0.637 0.862 1.00 92.06 81 CYS A C 1
ATOM 681 O O . CYS A 1 81 ? -8.381 0.169 0.427 1.00 92.06 81 CYS A O 1
ATOM 683 N N . LEU A 1 82 ? -7.092 1.951 0.849 1.00 95.19 82 LEU A N 1
ATOM 684 C CA . LEU A 1 82 ? -7.986 2.929 0.234 1.00 95.19 82 LEU A CA 1
ATOM 685 C C . LEU A 1 82 ? -7.716 3.134 -1.268 1.00 95.19 82 LEU A C 1
ATOM 687 O O . LEU A 1 82 ? -8.530 3.754 -1.946 1.00 95.19 82 LEU A O 1
ATOM 691 N N . ILE A 1 83 ? -6.602 2.612 -1.805 1.00 94.88 83 ILE A N 1
ATOM 692 C CA . ILE A 1 83 ? -6.260 2.713 -3.236 1.00 94.88 83 ILE A CA 1
ATOM 693 C C . ILE A 1 83 ? -7.366 2.169 -4.159 1.00 94.88 83 ILE A C 1
ATOM 695 O O . ILE A 1 83 ? -7.679 2.854 -5.135 1.00 94.88 83 ILE A O 1
ATOM 699 N N . PRO A 1 84 ? -7.978 0.995 -3.889 1.00 92.56 84 PRO A N 1
ATOM 700 C CA . PRO A 1 84 ? -9.093 0.487 -4.687 1.00 92.56 84 PRO A CA 1
ATOM 701 C C . PRO A 1 84 ? -10.238 1.492 -4.855 1.00 92.56 84 PRO A C 1
ATOM 703 O O . PRO A 1 84 ? -10.728 1.657 -5.966 1.00 92.56 84 PRO A O 1
ATOM 706 N N . TYR A 1 85 ? -10.574 2.272 -3.820 1.00 94.62 85 TYR A N 1
ATOM 707 C CA . TYR A 1 85 ? -11.626 3.288 -3.929 1.00 94.62 85 TYR A CA 1
ATOM 708 C C . TYR A 1 85 ? -11.318 4.356 -4.985 1.00 94.62 85 TYR A C 1
ATOM 710 O O . TYR A 1 85 ? -12.230 4.826 -5.659 1.00 94.62 85 TYR A O 1
ATOM 718 N N . ILE A 1 86 ? -10.046 4.715 -5.185 1.00 96.31 86 ILE A N 1
ATOM 719 C CA . ILE A 1 86 ? -9.646 5.676 -6.226 1.00 96.31 86 ILE A CA 1
ATOM 720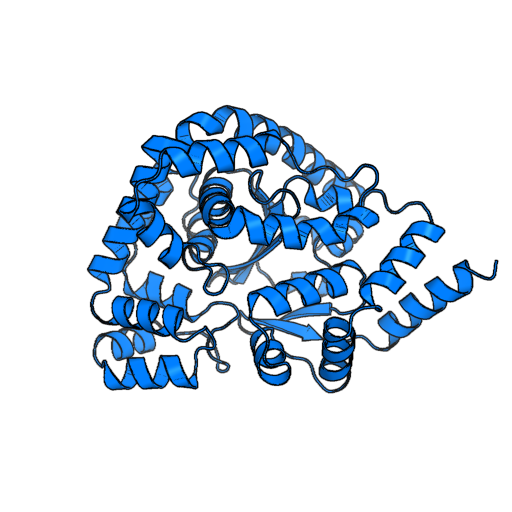 C C . ILE A 1 86 ? -9.989 5.126 -7.619 1.00 96.31 86 ILE A C 1
ATOM 722 O O . ILE A 1 86 ? -10.440 5.874 -8.487 1.00 96.31 86 ILE A O 1
ATOM 726 N N . VAL A 1 87 ? -9.810 3.817 -7.820 1.00 94.38 87 VAL A N 1
ATOM 727 C CA . VAL A 1 87 ? -10.143 3.119 -9.068 1.00 94.38 87 VAL A CA 1
ATOM 728 C C . VAL A 1 87 ? -11.656 2.983 -9.232 1.00 94.38 87 VAL A C 1
ATOM 730 O O . VAL A 1 87 ? -12.184 3.366 -10.277 1.00 94.38 87 VAL A O 1
ATOM 733 N N . ASP A 1 88 ? -12.337 2.464 -8.210 1.00 93.50 88 ASP A N 1
ATOM 734 C CA . ASP A 1 88 ? -13.762 2.113 -8.252 1.00 93.50 88 ASP A CA 1
ATOM 735 C C . ASP A 1 88 ? -14.633 3.350 -8.493 1.00 93.50 88 ASP A C 1
ATOM 737 O O . ASP A 1 88 ? -15.528 3.347 -9.339 1.00 93.50 88 ASP A O 1
ATOM 741 N N . TYR A 1 89 ? -14.305 4.452 -7.815 1.00 95.38 89 TYR A N 1
ATOM 742 C CA . TYR A 1 89 ? -15.021 5.722 -7.933 1.00 95.38 89 TYR A CA 1
ATOM 743 C C . TYR A 1 89 ? -14.429 6.658 -8.998 1.00 95.38 89 TYR A C 1
ATOM 745 O O . TYR A 1 89 ? -14.908 7.778 -9.147 1.00 95.38 89 TYR A O 1
ATOM 753 N N . LYS A 1 90 ? -13.417 6.211 -9.762 1.00 94.88 90 LYS A N 1
ATOM 754 C CA . LYS A 1 90 ? -12.756 6.980 -10.840 1.00 94.88 90 LYS A CA 1
ATOM 755 C C . LYS A 1 90 ? -12.312 8.380 -10.405 1.00 94.88 90 LYS A C 1
ATOM 757 O O . LYS A 1 90 ? -12.476 9.354 -11.140 1.00 94.88 90 LYS A O 1
ATOM 762 N N . ILE A 1 91 ? -11.753 8.459 -9.206 1.00 97.12 91 ILE A N 1
ATOM 763 C CA . ILE A 1 91 ? -11.390 9.715 -8.560 1.00 97.12 91 ILE A CA 1
ATOM 764 C C . ILE A 1 91 ? -10.220 10.373 -9.296 1.00 97.12 91 ILE A C 1
ATOM 766 O O . ILE A 1 91 ? -9.278 9.686 -9.699 1.00 97.12 91 ILE A O 1
ATOM 770 N N . ASN A 1 92 ? -10.259 11.702 -9.429 1.00 94.06 92 ASN A N 1
ATOM 771 C CA . ASN A 1 92 ? -9.275 12.503 -10.165 1.00 94.06 92 ASN A CA 1
ATOM 772 C C . ASN A 1 92 ? -8.560 13.563 -9.312 1.00 94.06 92 ASN A C 1
ATOM 774 O O . ASN A 1 92 ? -7.563 14.119 -9.773 1.00 94.06 92 ASN A O 1
ATOM 778 N N . SER A 1 93 ? -9.032 13.843 -8.092 1.00 96.88 93 SER A N 1
ATOM 779 C CA . SER A 1 93 ? -8.359 14.750 -7.150 1.00 96.88 93 SER A CA 1
ATOM 780 C C . SER A 1 93 ? -8.365 14.225 -5.712 1.00 96.88 93 SER A C 1
ATOM 782 O O . SER A 1 93 ? -9.067 13.266 -5.374 1.00 96.88 93 SER A O 1
ATOM 784 N N . ILE A 1 94 ? -7.554 14.834 -4.846 1.00 98.38 94 ILE A N 1
ATOM 785 C CA . ILE A 1 94 ? -7.469 14.465 -3.426 1.00 98.38 94 ILE A CA 1
ATOM 786 C C . ILE A 1 94 ? -8.705 14.961 -2.662 1.00 98.38 94 ILE A C 1
ATOM 788 O O . ILE A 1 94 ? -9.211 14.262 -1.788 1.00 98.38 94 ILE A O 1
ATOM 792 N N . GLU A 1 95 ? -9.259 16.118 -3.018 1.00 98.12 95 GLU A N 1
ATOM 793 C CA . GLU A 1 95 ? -10.505 16.622 -2.432 1.00 98.12 95 GLU A CA 1
ATOM 794 C C . GLU A 1 95 ? -11.695 15.736 -2.791 1.00 98.12 95 GLU A C 1
ATOM 796 O O . GLU A 1 95 ? -12.516 15.421 -1.928 1.00 98.12 95 GLU A O 1
ATOM 801 N N . GLU A 1 96 ? -11.781 15.307 -4.055 1.00 98.25 96 GLU A N 1
ATOM 802 C CA . GLU A 1 96 ? -12.789 14.346 -4.499 1.00 98.25 96 GLU A CA 1
ATOM 803 C C . GLU A 1 96 ? -12.653 13.038 -3.714 1.00 98.25 96 GLU A C 1
ATOM 805 O O . GLU A 1 96 ? -13.643 12.550 -3.173 1.00 98.25 96 GLU A O 1
ATOM 810 N N . PHE A 1 97 ? -11.428 12.528 -3.551 1.00 98.56 97 PHE A N 1
ATOM 811 C CA . PHE A 1 97 ? -11.158 11.338 -2.745 1.00 98.56 97 PHE A CA 1
ATOM 812 C C . PHE A 1 97 ? -11.657 11.472 -1.307 1.00 98.56 97 PHE A C 1
ATOM 814 O O . PHE A 1 97 ? -12.418 10.630 -0.831 1.00 98.56 97 PHE A O 1
ATOM 821 N N . ILE A 1 98 ? -11.272 12.549 -0.620 1.00 98.56 98 ILE A N 1
ATOM 822 C CA . ILE A 1 98 ? -11.680 12.807 0.765 1.00 98.56 98 ILE A CA 1
ATOM 823 C C . ILE A 1 98 ? -13.209 12.921 0.865 1.00 98.56 98 ILE A C 1
ATOM 825 O O . ILE A 1 98 ? -13.808 12.421 1.820 1.00 98.56 98 ILE A O 1
ATOM 829 N N . ASN A 1 99 ? -13.866 13.544 -0.117 1.00 98.31 99 ASN A N 1
ATOM 830 C CA . ASN A 1 99 ? -15.324 13.655 -0.145 1.00 98.31 99 ASN A CA 1
ATOM 831 C C . ASN A 1 99 ? -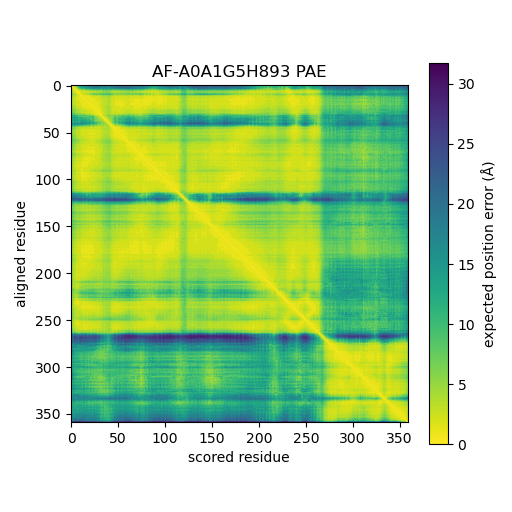16.017 12.312 -0.400 1.00 98.31 99 ASN A C 1
ATOM 833 O O . ASN A 1 99 ? -17.002 12.013 0.275 1.00 98.31 99 ASN A O 1
ATOM 837 N N . VAL A 1 100 ? -15.483 11.474 -1.293 1.00 98.31 100 VAL A N 1
ATOM 838 C CA . VAL A 1 100 ? -15.973 10.104 -1.498 1.00 98.31 100 VAL A CA 1
ATOM 839 C C . VAL A 1 100 ? -15.856 9.308 -0.199 1.00 98.31 100 VAL A C 1
ATOM 841 O O . VAL A 1 100 ? -16.849 8.727 0.233 1.00 98.31 100 VAL A O 1
ATOM 844 N N . LEU A 1 101 ? -14.715 9.359 0.500 1.00 98.00 101 LEU A N 1
ATOM 845 C CA . LEU A 1 101 ? -14.527 8.648 1.773 1.00 98.00 101 LEU A CA 1
ATOM 846 C C . LEU A 1 101 ? -15.557 9.038 2.844 1.00 98.00 101 LEU A C 1
ATOM 848 O O . LEU A 1 101 ? -15.979 8.180 3.618 1.00 98.00 101 LEU A O 1
ATOM 852 N N . LYS A 1 102 ? -16.024 10.294 2.877 1.00 98.00 102 LYS A N 1
ATOM 853 C CA . LYS A 1 102 ? -17.112 10.717 3.784 1.00 98.00 102 LYS A CA 1
ATOM 854 C C . LYS A 1 102 ? -18.421 9.970 3.514 1.00 98.00 102 LYS A C 1
ATOM 856 O O . LYS A 1 102 ? -19.186 9.764 4.454 1.00 98.00 102 LYS A O 1
ATOM 861 N N . SER A 1 103 ? -18.669 9.534 2.280 1.00 97.00 103 SER A N 1
ATOM 862 C CA . SER A 1 103 ? -19.870 8.775 1.903 1.00 97.00 103 SER A CA 1
ATOM 863 C C . SER A 1 103 ? -19.751 7.262 2.121 1.00 97.00 103 SER A C 1
ATOM 865 O O . SER A 1 103 ? -20.770 6.605 2.307 1.00 97.00 103 SER A O 1
ATOM 867 N N . ILE A 1 104 ? -18.531 6.712 2.174 1.00 96.25 104 ILE A N 1
ATOM 868 C CA . ILE A 1 104 ? -18.305 5.270 2.358 1.00 96.25 104 ILE A CA 1
ATOM 869 C C . ILE A 1 104 ? -18.689 4.835 3.783 1.00 96.25 104 ILE A C 1
ATOM 871 O O . ILE A 1 104 ? -18.190 5.430 4.745 1.00 96.25 104 ILE A O 1
ATOM 875 N N . PRO A 1 105 ? -19.540 3.813 3.969 1.00 96.25 105 PRO A N 1
ATOM 876 C CA . PRO A 1 105 ? -19.845 3.264 5.289 1.00 96.25 105 PRO A CA 1
ATOM 877 C C . PRO A 1 105 ? -18.582 2.778 6.029 1.00 96.25 105 PRO A C 1
ATOM 879 O O . PRO A 1 105 ? -17.726 2.134 5.418 1.00 96.25 105 PRO A O 1
ATOM 882 N N . PRO A 1 106 ? -18.449 3.007 7.352 1.00 96.19 106 PRO A N 1
ATOM 883 C CA . PRO A 1 106 ? -17.326 2.460 8.119 1.00 96.19 106 PRO A CA 1
ATOM 884 C C . PRO A 1 106 ? -17.208 0.931 8.044 1.00 96.19 106 PRO A C 1
ATOM 886 O O . PRO A 1 106 ? -16.105 0.398 8.133 1.00 96.19 106 PRO A O 1
ATOM 889 N N . THR A 1 107 ? -18.328 0.225 7.854 1.00 94.75 107 THR A N 1
ATOM 890 C CA . THR A 1 107 ? -18.372 -1.231 7.639 1.00 94.75 107 THR A CA 1
ATOM 891 C C . THR A 1 107 ? -17.566 -1.652 6.415 1.00 94.75 107 THR A C 1
ATOM 893 O O . THR A 1 107 ? -16.827 -2.631 6.470 1.00 94.75 107 THR A O 1
ATOM 896 N N . ASP A 1 108 ? -17.645 -0.884 5.332 1.00 92.12 108 ASP A N 1
ATOM 897 C CA . ASP A 1 108 ? -16.966 -1.202 4.076 1.00 92.12 108 ASP A CA 1
ATOM 898 C C . ASP A 1 108 ? -15.468 -0.889 4.186 1.00 92.12 108 ASP A C 1
ATOM 900 O O . ASP A 1 108 ? -14.622 -1.644 3.708 1.00 92.12 108 ASP A O 1
ATOM 904 N N . MET A 1 109 ? -15.106 0.173 4.918 1.00 94.19 109 MET A N 1
ATOM 905 C CA . MET A 1 109 ? -13.706 0.435 5.275 1.00 94.19 109 MET A CA 1
ATOM 906 C C . MET A 1 109 ? -13.124 -0.703 6.122 1.00 94.19 109 MET A C 1
ATOM 908 O O . MET A 1 109 ? -12.041 -1.205 5.822 1.00 94.19 109 MET A O 1
ATOM 912 N N . LEU A 1 110 ? -13.860 -1.151 7.144 1.00 94.06 110 LEU A N 1
ATOM 913 C CA . LEU A 1 110 ? -13.447 -2.252 8.013 1.00 94.06 110 LEU A CA 1
ATOM 914 C C . LEU A 1 110 ? -13.296 -3.567 7.251 1.00 94.06 110 LEU A C 1
ATOM 916 O O . LEU A 1 110 ? -12.313 -4.265 7.494 1.00 94.06 110 LEU A O 1
ATOM 920 N N . LYS A 1 111 ? -14.202 -3.875 6.308 1.00 90.69 111 LYS A N 1
ATOM 921 C CA . LYS A 1 111 ? -14.078 -5.023 5.392 1.00 90.69 111 LYS A CA 1
ATOM 922 C C . LYS A 1 111 ? -12.695 -5.025 4.736 1.00 90.69 111 LYS A C 1
ATOM 924 O O . LYS A 1 111 ? -11.963 -6.003 4.863 1.00 90.69 111 LYS A O 1
ATOM 929 N N . ASN A 1 112 ? -12.297 -3.902 4.139 1.00 87.44 112 ASN A N 1
ATOM 930 C CA . ASN A 1 112 ? -11.003 -3.778 3.461 1.00 87.44 112 ASN A CA 1
ATOM 931 C C . ASN A 1 112 ? -9.805 -3.816 4.426 1.00 87.44 112 ASN A C 1
ATOM 933 O O . ASN A 1 112 ? -8.725 -4.270 4.050 1.00 87.44 112 ASN A O 1
ATOM 937 N N . PHE A 1 113 ? -9.966 -3.353 5.668 1.00 90.56 113 PHE A N 1
ATOM 938 C CA . PHE A 1 113 ? -8.896 -3.375 6.673 1.00 90.56 113 PHE A CA 1
ATOM 939 C C . PHE A 1 113 ? -8.599 -4.785 7.192 1.00 90.56 113 PHE A C 1
ATOM 941 O O . PHE A 1 113 ? -7.450 -5.080 7.526 1.00 90.56 113 PHE A O 1
ATOM 948 N N . ILE A 1 114 ? -9.599 -5.670 7.241 1.00 86.62 114 ILE A N 1
ATOM 949 C CA . ILE A 1 114 ? -9.403 -7.067 7.658 1.00 86.62 114 ILE A CA 1
ATOM 950 C C . ILE A 1 114 ? -9.164 -8.033 6.493 1.00 86.62 114 ILE A C 1
ATOM 952 O O . ILE A 1 114 ? -8.713 -9.150 6.739 1.00 86.62 114 ILE A O 1
ATOM 956 N N . ASP A 1 115 ? -9.394 -7.598 5.250 1.00 78.62 115 ASP A N 1
ATOM 957 C CA . ASP A 1 115 ? -9.086 -8.335 4.012 1.00 78.62 115 ASP A CA 1
ATOM 958 C C . ASP A 1 115 ? -7.724 -7.941 3.400 1.00 78.62 115 ASP A C 1
ATOM 960 O O . ASP A 1 115 ? -7.490 -8.024 2.196 1.00 78.62 115 ASP A O 1
ATOM 964 N N . THR A 1 116 ? -6.788 -7.478 4.232 1.00 73.31 116 THR A N 1
ATOM 965 C CA . THR A 1 116 ? -5.403 -7.236 3.798 1.00 73.31 116 THR A CA 1
ATOM 966 C C . THR A 1 116 ? -4.704 -8.561 3.455 1.00 73.31 116 THR A C 1
ATOM 968 O O . THR A 1 116 ? -5.176 -9.644 3.800 1.00 73.31 116 THR A O 1
ATOM 971 N N . GLY A 1 117 ? -3.497 -8.510 2.871 1.00 59.50 117 GLY A N 1
ATOM 972 C CA . GLY A 1 117 ? -2.653 -9.702 2.649 1.00 59.50 117 GLY A CA 1
ATOM 973 C C . GLY A 1 117 ? -2.316 -10.519 3.917 1.00 59.50 117 GLY A C 1
ATOM 974 O O . GLY A 1 117 ? -1.725 -11.596 3.818 1.00 59.50 117 GLY A O 1
ATOM 975 N N . TYR A 1 118 ? -2.717 -10.030 5.097 1.00 58.72 118 TYR A N 1
ATOM 976 C CA . TYR A 1 118 ? -2.570 -10.659 6.413 1.00 58.72 118 TYR A CA 1
ATOM 977 C C . TYR A 1 118 ? -3.910 -11.052 7.064 1.00 58.72 118 TYR A C 1
ATOM 979 O O . TYR A 1 118 ? -3.944 -11.464 8.232 1.00 58.72 118 TYR A O 1
ATOM 987 N N . GLY A 1 119 ? -4.999 -10.948 6.299 1.00 58.38 119 GLY A N 1
ATOM 988 C CA . GLY A 1 119 ? -6.366 -11.308 6.650 1.00 58.38 119 GLY A CA 1
ATOM 989 C C . GLY A 1 119 ? -6.625 -12.821 6.799 1.00 58.38 119 GLY A C 1
ATOM 990 O O . GLY A 1 119 ? -5.684 -13.632 6.833 1.00 58.38 119 GLY A O 1
ATOM 991 N N . PRO A 1 120 ? -7.900 -13.229 6.944 1.00 55.97 120 PRO A N 1
ATOM 992 C CA . PRO A 1 120 ? -8.315 -14.616 7.204 1.00 55.97 120 PRO A CA 1
ATOM 993 C C . PRO A 1 120 ? -7.922 -15.574 6.075 1.00 55.97 120 PRO A C 1
ATOM 995 O O . PRO A 1 120 ? -7.942 -15.190 4.918 1.00 55.97 120 PRO A O 1
ATOM 998 N N . LYS A 1 121 ? -7.633 -16.851 6.384 1.00 52.56 121 LYS A N 1
ATOM 999 C CA . LYS A 1 121 ? -7.353 -17.906 5.378 1.00 52.56 121 LYS A CA 1
ATOM 1000 C C . LYS A 1 121 ? -8.527 -18.176 4.432 1.00 52.56 121 LYS A C 1
ATOM 1002 O O . LYS A 1 121 ? -8.295 -18.478 3.265 1.00 52.56 121 LYS A O 1
ATOM 1007 N N . ASP A 1 122 ? -9.754 -17.979 4.901 1.00 53.56 122 ASP A N 1
ATOM 1008 C CA . ASP A 1 122 ? -10.960 -18.547 4.299 1.00 53.56 122 ASP A CA 1
ATOM 1009 C C . ASP A 1 122 ? -11.779 -17.465 3.565 1.00 53.56 122 ASP A C 1
ATOM 1011 O O . ASP A 1 122 ? -12.556 -16.755 4.195 1.00 53.56 122 ASP A O 1
ATOM 1015 N N . GLY A 1 123 ? -11.603 -17.343 2.243 1.00 55.62 123 GLY A N 1
ATOM 1016 C CA . GLY A 1 123 ? -12.481 -16.553 1.361 1.00 55.62 123 GLY A CA 1
ATOM 1017 C C . GLY A 1 123 ? -12.518 -15.031 1.577 1.00 55.62 123 GLY A C 1
ATOM 1018 O O . GLY A 1 123 ? -11.759 -14.478 2.373 1.00 55.62 123 GLY A O 1
ATOM 1019 N N . LEU A 1 124 ? -13.395 -14.373 0.809 1.00 61.69 124 LEU A N 1
ATOM 1020 C CA . LEU A 1 124 ? -13.679 -12.935 0.876 1.00 61.69 124 LEU A CA 1
ATOM 1021 C C . LEU A 1 124 ? -14.394 -12.584 2.184 1.00 61.69 124 LEU A C 1
ATOM 1023 O O . LEU A 1 124 ? -15.336 -13.265 2.594 1.00 61.69 124 LEU A O 1
ATOM 1027 N N . VAL A 1 125 ? -13.997 -11.477 2.802 1.00 75.31 125 VAL A N 1
ATOM 1028 C CA . VAL A 1 125 ? -14.689 -10.922 3.969 1.00 75.31 125 VAL A CA 1
ATOM 1029 C C . VAL A 1 125 ? -16.026 -10.325 3.522 1.00 75.31 125 VAL A C 1
ATOM 1031 O O . VAL A 1 125 ? -16.053 -9.414 2.700 1.00 75.31 125 VAL A O 1
ATOM 1034 N N . SER A 1 126 ? -17.148 -10.808 4.062 1.00 81.94 126 SER A N 1
ATOM 1035 C CA . SER A 1 126 ? -18.469 -10.241 3.766 1.00 81.94 126 SER A CA 1
ATOM 1036 C C . SER A 1 126 ? -18.804 -9.054 4.673 1.00 81.94 126 SER A C 1
ATOM 1038 O O . SER A 1 126 ? -18.359 -8.977 5.821 1.00 81.94 126 SER A O 1
ATOM 1040 N N . THR A 1 127 ? -19.646 -8.142 4.185 1.00 85.06 127 THR A N 1
ATOM 1041 C CA . THR A 1 127 ? -20.168 -7.028 4.993 1.00 85.06 127 THR A CA 1
ATOM 1042 C C . THR A 1 127 ? -20.981 -7.532 6.194 1.00 85.06 127 THR A C 1
ATOM 1044 O O . THR A 1 127 ? -20.882 -6.959 7.277 1.00 85.06 127 THR A O 1
ATOM 1047 N N . ASP A 1 128 ? -21.701 -8.651 6.050 1.00 88.06 128 ASP A N 1
ATOM 1048 C CA . ASP A 1 128 ? -22.457 -9.280 7.145 1.00 88.06 128 ASP A CA 1
ATOM 1049 C C . ASP A 1 128 ? -21.548 -9.737 8.292 1.00 88.06 128 ASP A C 1
ATOM 1051 O O . ASP A 1 128 ? -21.858 -9.504 9.462 1.00 88.06 128 ASP A O 1
ATOM 1055 N N . LEU A 1 129 ? -20.395 -10.335 7.964 1.00 90.50 129 LEU A N 1
ATOM 1056 C CA . LEU A 1 129 ? -19.396 -10.714 8.960 1.00 90.50 129 LEU A CA 1
ATOM 1057 C C . LEU A 1 129 ? -18.904 -9.474 9.706 1.00 90.50 129 LEU A C 1
ATOM 1059 O O . LEU A 1 129 ? -18.895 -9.460 10.932 1.00 90.50 129 LEU A O 1
ATOM 1063 N N . VAL A 1 130 ? -18.535 -8.410 8.988 1.00 92.62 130 VAL A N 1
ATOM 1064 C CA . VAL A 1 130 ? -18.067 -7.164 9.617 1.00 92.62 130 VAL A CA 1
ATOM 1065 C C . VAL A 1 130 ? -19.128 -6.593 10.557 1.00 92.62 130 VAL A C 1
ATOM 1067 O O . VAL A 1 130 ? -18.808 -6.217 11.685 1.00 92.62 130 VAL A O 1
ATOM 1070 N N . GLN A 1 131 ? -20.393 -6.586 10.135 1.00 93.81 131 GLN A N 1
ATOM 1071 C CA . GLN A 1 131 ? -21.500 -6.103 10.954 1.00 93.81 131 GLN A CA 1
ATOM 1072 C C . GLN A 1 131 ? -21.687 -6.937 12.231 1.00 93.81 131 GLN A C 1
ATOM 1074 O O . GLN A 1 131 ? -21.957 -6.386 13.302 1.00 93.81 131 GLN A O 1
ATOM 1079 N N . GLU A 1 132 ? -21.510 -8.255 12.143 1.00 94.00 132 GLU A N 1
ATOM 1080 C CA . GLU A 1 132 ? -21.522 -9.151 13.297 1.00 94.00 132 GLU A CA 1
ATOM 1081 C C . GLU A 1 132 ? -20.369 -8.859 14.269 1.00 94.00 132 GLU A C 1
ATOM 1083 O O . GLU A 1 132 ? -20.589 -8.836 15.483 1.00 94.00 132 GLU A O 1
ATOM 1088 N N . LEU A 1 133 ? -19.159 -8.607 13.755 1.00 94.62 133 LEU A N 1
ATOM 1089 C CA . LEU A 1 133 ? -17.994 -8.276 14.581 1.00 94.62 133 LEU A CA 1
ATOM 1090 C C . LEU A 1 133 ? -18.186 -6.938 15.310 1.00 94.62 133 LEU A C 1
ATOM 1092 O O . LEU A 1 133 ? -17.918 -6.867 16.509 1.00 94.62 133 LEU A O 1
ATOM 1096 N N . ILE A 1 134 ? -18.720 -5.913 14.635 1.00 95.38 134 ILE A N 1
ATOM 1097 C CA . ILE A 1 134 ? -19.060 -4.617 15.256 1.00 95.38 134 ILE A CA 1
ATOM 1098 C C . ILE A 1 134 ? -20.049 -4.815 16.413 1.00 95.38 134 ILE A C 1
ATOM 1100 O O . ILE A 1 134 ? -19.868 -4.281 17.505 1.00 95.38 134 ILE A O 1
ATOM 1104 N N . ASN A 1 135 ? -21.079 -5.638 16.205 1.00 94.69 135 ASN A N 1
ATOM 1105 C CA . ASN A 1 135 ? -22.139 -5.845 17.192 1.00 94.69 135 ASN A CA 1
ATOM 1106 C C . ASN A 1 135 ? -21.747 -6.808 18.328 1.00 94.69 135 ASN A C 1
ATOM 1108 O O . ASN A 1 135 ? -22.505 -6.972 19.288 1.00 94.69 135 ASN A O 1
ATOM 1112 N N . ASN A 1 136 ? -20.595 -7.481 18.240 1.00 95.19 136 ASN A N 1
ATOM 1113 C CA . ASN A 1 136 ? -20.182 -8.481 19.217 1.00 95.19 136 ASN A CA 1
ATOM 1114 C C . ASN A 1 136 ? -18.674 -8.445 19.491 1.00 95.19 136 ASN A C 1
ATOM 1116 O O . ASN A 1 136 ? -17.885 -9.172 18.886 1.00 95.19 136 ASN A O 1
ATOM 1120 N N . TYR A 1 137 ? -18.298 -7.686 20.521 1.00 92.00 137 TYR A N 1
ATOM 1121 C CA . TYR A 1 137 ? -16.911 -7.530 20.965 1.00 92.00 137 TYR A CA 1
ATOM 1122 C C . TYR A 1 137 ? -16.179 -8.859 21.229 1.00 92.00 137 TYR A C 1
ATOM 1124 O O . TYR A 1 137 ? -15.000 -9.003 20.899 1.00 92.00 137 TYR A O 1
ATOM 1132 N N . LYS A 1 138 ? -16.865 -9.864 21.798 1.00 94.00 138 LYS A N 1
ATOM 1133 C CA . LYS A 1 138 ? -16.257 -11.182 22.050 1.00 94.00 138 LYS A CA 1
ATOM 1134 C C . LYS A 1 138 ? -15.921 -11.892 20.739 1.00 94.00 138 LYS A C 1
ATOM 1136 O O . LYS A 1 138 ? -14.835 -12.456 20.623 1.00 94.00 138 LYS A O 1
ATOM 1141 N N . LYS A 1 139 ? -16.823 -11.833 19.752 1.00 94.38 139 LYS A N 1
ATOM 1142 C CA . LYS A 1 139 ? -16.580 -12.390 18.414 1.00 94.38 139 LYS A CA 1
ATOM 1143 C C . LYS A 1 139 ? -15.486 -11.624 17.675 1.00 94.38 139 LYS A C 1
ATOM 1145 O O . LYS A 1 139 ? -14.602 -12.272 17.131 1.00 94.38 139 LYS A O 1
ATOM 1150 N N . ALA A 1 140 ? -15.474 -10.290 17.732 1.00 94.00 140 ALA A N 1
ATOM 1151 C CA . ALA A 1 140 ? -14.390 -9.473 17.176 1.00 94.00 140 ALA A CA 1
ATOM 1152 C C . ALA A 1 140 ? -13.023 -9.852 17.758 1.00 94.00 140 ALA A C 1
ATOM 1154 O O . ALA A 1 140 ? -12.071 -10.075 17.015 1.00 94.00 140 ALA A O 1
ATOM 1155 N N . THR A 1 141 ? -12.940 -10.014 19.080 1.00 94.00 141 THR A N 1
ATOM 1156 C CA . THR A 1 141 ? -11.702 -10.410 19.768 1.00 94.00 141 THR A CA 1
ATOM 1157 C C . THR A 1 141 ? -11.222 -11.792 19.342 1.00 94.00 141 THR A C 1
ATOM 1159 O O . THR A 1 141 ? -10.045 -11.952 19.018 1.00 94.00 141 THR A O 1
ATOM 1162 N N . ALA A 1 142 ? -12.115 -12.785 19.301 1.00 92.69 142 ALA A N 1
ATOM 1163 C CA . ALA A 1 142 ? -11.771 -14.124 18.826 1.00 92.69 142 ALA A CA 1
ATOM 1164 C C . ALA A 1 142 ? -1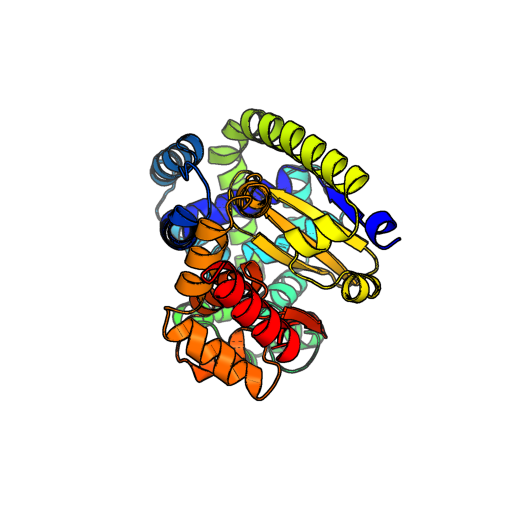1.319 -14.092 17.357 1.00 92.69 142 ALA A C 1
ATOM 1166 O O . ALA A 1 142 ? -10.251 -14.595 17.019 1.00 92.69 142 ALA A O 1
ATOM 1167 N N . TYR A 1 143 ? -12.074 -13.404 16.498 1.00 91.12 143 TYR A N 1
ATOM 1168 C CA . TYR A 1 143 ? -11.764 -13.285 15.079 1.00 91.12 143 TYR A CA 1
ATOM 1169 C C . TYR A 1 143 ? -10.397 -12.636 14.835 1.00 91.12 143 TYR A C 1
ATOM 1171 O O . TYR A 1 143 ? -9.581 -13.177 14.096 1.00 91.12 143 TYR A O 1
ATOM 1179 N N . ILE A 1 144 ? -10.094 -11.514 15.488 1.00 90.56 144 ILE A N 1
ATOM 1180 C CA . ILE A 1 144 ? -8.802 -10.835 15.326 1.00 90.56 144 ILE A CA 1
ATOM 1181 C C . ILE A 1 144 ? -7.653 -11.704 15.841 1.00 90.56 144 ILE A C 1
ATOM 1183 O O . ILE A 1 144 ? -6.583 -11.734 15.234 1.00 90.56 144 ILE A O 1
ATOM 1187 N N . ASN A 1 145 ? -7.852 -12.437 16.936 1.00 88.19 145 ASN A N 1
ATOM 1188 C CA . ASN A 1 145 ? -6.797 -13.280 17.481 1.00 88.19 145 ASN A CA 1
ATOM 1189 C C . ASN A 1 145 ? -6.498 -14.497 16.610 1.00 88.19 145 ASN A C 1
ATOM 1191 O O . ASN A 1 145 ? -5.322 -14.764 16.347 1.00 88.19 145 ASN A O 1
ATOM 1195 N N . ASP A 1 146 ? -7.543 -15.163 16.128 1.00 86.06 146 ASP A N 1
ATOM 1196 C CA . ASP A 1 146 ? -7.435 -16.443 15.433 1.00 86.06 146 ASP A CA 1
ATOM 1197 C C . ASP A 1 146 ? -7.224 -16.249 13.926 1.00 86.06 146 ASP A C 1
ATOM 1199 O O . ASP A 1 146 ? -6.454 -16.958 13.269 1.00 86.06 146 ASP A O 1
ATOM 1203 N N . LYS A 1 147 ? -7.912 -15.262 13.346 1.00 84.50 147 LYS A N 1
ATOM 1204 C CA . LYS A 1 147 ? -8.024 -15.074 11.899 1.00 84.50 147 LYS A CA 1
ATOM 1205 C C . LYS A 1 147 ? -7.234 -13.893 11.363 1.00 84.50 147 LYS A C 1
ATOM 1207 O O . LYS A 1 147 ? -7.101 -13.841 10.150 1.00 84.50 147 LYS A O 1
ATOM 1212 N N . ILE A 1 148 ? -6.622 -13.037 12.179 1.00 84.38 148 ILE A N 1
ATOM 1213 C CA . ILE A 1 148 ? -5.754 -11.949 11.696 1.00 84.38 148 ILE A CA 1
ATOM 1214 C C . ILE A 1 148 ? -4.346 -12.114 12.278 1.00 84.38 148 ILE A C 1
ATOM 1216 O O . ILE A 1 148 ? -4.167 -12.272 13.487 1.00 84.38 148 ILE A O 1
ATOM 1220 N N . SER A 1 149 ? -3.317 -12.081 11.427 1.00 83.19 149 SER A N 1
ATOM 1221 C CA . SER A 1 149 ? -1.926 -12.085 11.904 1.00 83.19 149 SER A CA 1
ATOM 1222 C C . SER A 1 149 ? -1.304 -10.730 11.721 1.00 83.19 149 SER A C 1
ATOM 1224 O O . SER A 1 149 ? -0.643 -10.491 10.729 1.00 83.19 149 SER A O 1
ATOM 1226 N N . ILE A 1 150 ? -1.503 -9.879 12.712 1.00 87.31 150 ILE A N 1
ATOM 1227 C CA . ILE A 1 150 ? -0.776 -8.628 12.912 1.00 87.31 150 ILE A CA 1
ATOM 1228 C C . ILE A 1 150 ? -0.279 -8.603 14.368 1.00 87.31 150 ILE A C 1
ATOM 1230 O O . ILE A 1 150 ? -0.806 -9.370 15.190 1.00 87.31 150 ILE A O 1
ATOM 1234 N N . PRO A 1 151 ? 0.726 -7.782 14.720 1.00 89.50 151 PRO A N 1
ATOM 1235 C CA . PRO A 1 151 ? 1.248 -7.755 16.084 1.00 89.50 151 PRO A CA 1
ATOM 1236 C C . PRO A 1 151 ? 0.199 -7.279 17.104 1.00 89.50 151 PRO A C 1
ATOM 1238 O O . PRO A 1 151 ? -0.774 -6.608 16.760 1.00 89.50 151 PRO A O 1
ATOM 1241 N N . SER A 1 152 ? 0.392 -7.620 18.383 1.00 90.50 152 SER A N 1
ATOM 1242 C CA . SER A 1 152 ? -0.609 -7.402 19.445 1.00 90.50 152 SER A CA 1
ATOM 1243 C C . SER A 1 152 ? -1.060 -5.947 19.591 1.00 90.50 152 SER A C 1
ATOM 1245 O O . SER A 1 152 ? -2.231 -5.701 19.869 1.00 90.50 152 SER A O 1
ATOM 1247 N N . LYS A 1 153 ? -0.156 -4.984 19.370 1.00 92.69 153 LYS A N 1
ATOM 1248 C CA . LYS A 1 153 ? -0.496 -3.556 19.374 1.00 92.69 153 LYS A CA 1
ATOM 1249 C C . LYS A 1 153 ? -1.501 -3.235 18.260 1.00 92.69 153 LYS A C 1
ATOM 1251 O O . LYS A 1 153 ? -2.568 -2.707 18.534 1.00 92.69 153 LYS A O 1
ATOM 1256 N N . GLN A 1 154 ? -1.208 -3.638 17.028 1.00 93.62 154 GLN A N 1
ATOM 1257 C CA . GLN A 1 154 ? -2.078 -3.406 15.876 1.00 93.62 154 GLN A CA 1
ATOM 1258 C C . GLN A 1 154 ? -3.407 -4.176 15.984 1.00 93.62 154 GLN A C 1
ATOM 1260 O O . GLN A 1 154 ? -4.437 -3.687 15.521 1.00 93.62 154 GLN A O 1
ATOM 1265 N N . LYS A 1 155 ? -3.423 -5.350 16.639 1.00 93.69 155 LYS A N 1
ATOM 1266 C CA . LYS A 1 155 ? -4.671 -6.055 16.995 1.00 93.69 155 LYS A CA 1
ATOM 1267 C C . LYS A 1 155 ? -5.545 -5.222 17.932 1.00 93.69 155 LYS A C 1
ATOM 1269 O O . LYS A 1 155 ? -6.763 -5.214 17.775 1.00 93.69 155 LYS A O 1
ATOM 1274 N N . TRP A 1 156 ? -4.934 -4.534 18.895 1.00 94.31 156 TRP A N 1
ATOM 1275 C CA . TRP A 1 156 ? -5.649 -3.634 19.795 1.00 94.31 156 TRP A CA 1
ATOM 1276 C C . TRP A 1 156 ? -6.239 -2.437 19.047 1.00 94.31 156 TRP A C 1
ATOM 1278 O O . TRP A 1 156 ? -7.420 -2.149 19.224 1.00 94.31 156 TRP A O 1
ATOM 1288 N N . ASP A 1 157 ? -5.464 -1.803 18.166 1.00 94.94 157 ASP A N 1
ATOM 1289 C CA . ASP A 1 157 ? -5.947 -0.689 17.339 1.00 94.94 157 ASP A CA 1
ATOM 1290 C C . ASP A 1 157 ? -7.140 -1.123 16.467 1.00 94.94 157 ASP A C 1
ATOM 1292 O O . ASP A 1 157 ? -8.180 -0.463 16.445 1.00 94.94 157 ASP A O 1
ATOM 1296 N N . LEU A 1 158 ? -7.047 -2.300 15.836 1.00 95.38 158 LEU A N 1
ATOM 1297 C CA . LEU A 1 158 ? -8.140 -2.879 15.052 1.00 95.38 158 LEU A CA 1
ATOM 1298 C C . LEU A 1 158 ? -9.390 -3.157 15.901 1.00 95.38 158 LEU A C 1
ATOM 1300 O O . LEU A 1 158 ? -10.505 -2.888 15.461 1.00 95.38 158 LEU A O 1
ATOM 1304 N N . LEU A 1 159 ? -9.225 -3.663 17.128 1.00 95.50 159 LEU A N 1
ATOM 1305 C CA . LEU A 1 159 ? -10.339 -3.851 18.062 1.00 95.50 159 LEU A CA 1
ATOM 1306 C C . LEU A 1 159 ? -11.043 -2.531 18.383 1.00 95.50 159 LEU A C 1
ATOM 1308 O O . LEU A 1 159 ? -12.271 -2.504 18.427 1.00 95.50 159 LEU A O 1
ATOM 1312 N N . GLN A 1 160 ? -10.293 -1.441 18.575 1.00 96.38 160 GLN A N 1
ATOM 1313 C CA . GLN A 1 160 ? -10.888 -0.122 18.811 1.00 96.38 160 GLN A CA 1
ATOM 1314 C C . GLN A 1 160 ? -11.721 0.348 17.613 1.00 96.38 160 GLN A C 1
ATOM 1316 O O . GLN A 1 160 ? -12.770 0.959 17.809 1.00 96.38 160 GLN A O 1
ATOM 1321 N N . PHE A 1 161 ? -11.319 0.007 16.386 1.00 97.06 161 PHE A N 1
ATOM 1322 C CA . PHE A 1 161 ? -12.109 0.331 15.199 1.00 97.06 161 PHE A CA 1
ATOM 1323 C C . PHE A 1 161 ? -13.459 -0.390 15.160 1.00 97.06 161 PHE A C 1
ATOM 1325 O O . PHE A 1 161 ? -14.434 0.193 14.702 1.00 97.06 161 PHE A O 1
ATOM 1332 N N . PHE A 1 162 ? -13.544 -1.628 15.660 1.00 96.19 162 PHE A N 1
ATOM 1333 C CA . PHE A 1 162 ? -14.824 -2.337 15.781 1.00 96.19 162 PHE A CA 1
ATOM 1334 C C . PHE A 1 162 ? -15.716 -1.773 16.892 1.00 96.19 162 PHE A C 1
ATOM 1336 O O . PHE A 1 162 ? -16.936 -1.849 16.778 1.00 96.19 162 PHE A O 1
ATOM 1343 N N . VAL A 1 163 ? -15.123 -1.213 17.954 1.00 96.12 163 VAL A N 1
ATOM 1344 C CA . VAL A 1 163 ? -15.863 -0.589 19.064 1.00 96.12 163 VAL A CA 1
ATOM 1345 C C . VAL A 1 163 ? -16.520 0.722 18.632 1.00 96.12 163 VAL A C 1
ATOM 1347 O O . VAL A 1 163 ? -17.669 0.966 18.992 1.00 96.12 163 VAL A O 1
ATOM 1350 N N . ASP A 1 164 ? -15.812 1.556 17.867 1.00 97.62 164 ASP A N 1
ATOM 1351 C CA . ASP A 1 164 ? -16.341 2.829 17.363 1.00 97.62 164 ASP A CA 1
ATOM 1352 C C . ASP A 1 164 ? -15.917 3.078 15.898 1.00 97.62 164 ASP A C 1
ATOM 1354 O O . ASP A 1 164 ? -14.968 3.829 15.625 1.00 97.62 164 ASP A O 1
ATOM 1358 N N . PRO A 1 165 ? -16.615 2.447 14.929 1.00 97.69 165 PRO A N 1
ATOM 1359 C CA . PRO A 1 165 ? -16.296 2.581 13.507 1.00 97.69 165 PRO A CA 1
ATOM 1360 C C . PRO A 1 165 ? -16.440 4.017 12.983 1.00 97.69 165 PRO A C 1
ATOM 1362 O O . PRO A 1 165 ? -15.684 4.444 12.110 1.00 97.69 165 PRO A O 1
ATOM 1365 N N . GLU A 1 166 ? -17.385 4.788 13.524 1.00 98.06 166 GLU A N 1
ATOM 1366 C CA . GLU A 1 166 ? -17.595 6.184 13.125 1.00 98.06 166 GLU A CA 1
ATOM 1367 C C . GLU A 1 166 ? -16.450 7.079 13.599 1.00 98.06 166 GLU A C 1
ATOM 1369 O O . GLU A 1 166 ? -15.981 7.942 12.853 1.00 98.06 166 GLU A O 1
ATOM 1374 N N . LYS A 1 167 ? -15.938 6.863 14.818 1.00 98.06 167 LYS A N 1
ATOM 1375 C CA . LYS A 1 167 ? -14.720 7.537 15.279 1.00 98.06 167 LYS A CA 1
ATOM 1376 C C . LYS A 1 167 ? -13.516 7.178 14.418 1.00 98.06 167 LYS A C 1
ATOM 1378 O O . LYS A 1 167 ? -12.814 8.098 14.008 1.00 98.06 167 LYS A O 1
ATOM 1383 N N . MET A 1 168 ? -13.317 5.899 14.097 1.00 98.12 168 MET A N 1
ATOM 1384 C CA . MET A 1 168 ? -12.246 5.468 13.188 1.00 98.12 168 MET A CA 1
ATOM 1385 C C . MET A 1 168 ? -12.313 6.225 11.856 1.00 98.12 168 MET A C 1
ATOM 1387 O O . MET A 1 168 ? -11.323 6.826 11.432 1.00 98.12 168 MET A O 1
ATOM 1391 N N . LYS A 1 169 ? -13.496 6.271 11.230 1.00 98.50 169 LYS A N 1
ATOM 1392 C CA . LYS A 1 169 ? -13.699 6.969 9.957 1.00 98.50 169 LYS A CA 1
ATOM 1393 C C . LYS A 1 169 ? -13.429 8.470 10.077 1.00 98.50 169 LYS A C 1
ATOM 1395 O O . LYS A 1 169 ? -12.753 9.030 9.214 1.00 98.50 169 LYS A O 1
ATOM 1400 N N . ARG A 1 170 ? -13.926 9.131 11.132 1.00 98.56 170 ARG A N 1
ATOM 1401 C CA . ARG A 1 170 ? -13.646 10.560 11.358 1.00 98.56 170 ARG A CA 1
ATOM 1402 C C . ARG A 1 170 ? -12.154 10.826 11.519 1.00 98.56 170 ARG A C 1
ATOM 1404 O O . ARG A 1 170 ? -11.646 11.713 10.847 1.00 98.56 170 ARG A O 1
ATOM 1411 N N . GLU A 1 171 ? -11.454 10.063 12.357 1.00 98.56 171 GLU A N 1
ATOM 1412 C CA . GLU A 1 171 ? -10.021 10.264 12.613 1.00 98.56 171 GLU A CA 1
ATOM 1413 C C . GLU A 1 171 ? -9.174 10.048 11.354 1.00 98.56 171 GLU A C 1
ATOM 1415 O O . GLU A 1 171 ? -8.227 10.800 11.115 1.00 98.56 171 GLU A O 1
ATOM 1420 N N . LEU A 1 172 ? -9.540 9.069 10.519 1.00 98.69 172 LEU A N 1
ATOM 1421 C CA . LEU A 1 172 ? -8.915 8.861 9.216 1.00 98.69 172 LEU A CA 1
ATOM 1422 C C . LEU A 1 172 ? -9.129 10.072 8.299 1.00 98.69 172 LEU A C 1
ATOM 1424 O O . LEU A 1 172 ? -8.171 10.595 7.737 1.00 98.69 172 LEU A O 1
ATOM 1428 N N . ILE A 1 173 ? -10.369 10.550 8.161 1.00 98.75 173 ILE A N 1
ATOM 1429 C CA . ILE A 1 173 ? -10.692 11.697 7.297 1.00 98.75 173 ILE A CA 1
ATOM 1430 C C . ILE A 1 173 ? -10.015 12.978 7.801 1.00 98.75 173 ILE A C 1
ATOM 1432 O O . ILE A 1 173 ? -9.484 13.738 6.991 1.00 98.75 173 ILE A O 1
ATOM 1436 N N . GLU A 1 174 ? -9.991 13.208 9.115 1.00 98.62 174 GLU A N 1
ATOM 1437 C CA . GLU A 1 174 ? -9.269 14.318 9.747 1.00 98.62 174 GLU A CA 1
ATOM 1438 C C . GLU A 1 174 ? -7.771 14.262 9.427 1.00 98.62 174 GLU A C 1
ATOM 1440 O O . GLU A 1 174 ? -7.202 15.271 9.011 1.00 98.62 174 GLU A O 1
ATOM 1445 N N . LEU A 1 175 ? -7.141 13.087 9.562 1.00 98.81 175 LEU A N 1
ATOM 1446 C CA . LEU A 1 175 ? -5.730 12.885 9.228 1.00 98.81 175 LEU A CA 1
ATOM 1447 C C . LEU A 1 175 ? -5.451 13.198 7.753 1.00 98.81 175 LEU A C 1
ATOM 1449 O O . LEU A 1 175 ? -4.521 13.949 7.457 1.00 98.81 175 LEU A O 1
ATOM 1453 N N . LEU A 1 176 ? -6.242 12.634 6.834 1.00 98.81 176 LEU A N 1
ATOM 1454 C CA . LEU A 1 176 ? -6.064 12.846 5.395 1.00 98.81 176 LEU A CA 1
ATOM 1455 C C . LEU A 1 176 ? -6.249 14.324 5.029 1.00 98.81 176 LEU A C 1
ATOM 1457 O O . LEU A 1 176 ? -5.420 14.889 4.319 1.00 98.81 176 LEU A O 1
ATOM 1461 N N . THR A 1 177 ? -7.293 14.965 5.558 1.00 98.75 177 THR A N 1
ATOM 1462 C CA . THR A 1 177 ? -7.581 16.386 5.306 1.00 98.75 177 THR A CA 1
ATOM 1463 C C . THR A 1 177 ? -6.443 17.267 5.811 1.00 98.75 177 THR A C 1
ATOM 1465 O O . THR A 1 177 ? -5.871 18.037 5.042 1.00 98.75 177 THR A O 1
ATOM 1468 N N . TRP A 1 178 ? -6.039 17.089 7.074 1.00 98.50 178 TRP A N 1
ATOM 1469 C CA . TRP A 1 178 ? -4.949 17.863 7.661 1.00 98.50 178 TRP A CA 1
ATOM 1470 C C . TRP A 1 178 ? -3.647 17.680 6.880 1.00 98.50 178 TRP A C 1
ATOM 1472 O O . TRP A 1 178 ? -2.952 18.654 6.588 1.00 98.50 178 TRP A O 1
ATOM 1482 N N . PHE A 1 179 ? -3.310 16.440 6.517 1.00 98.69 179 PHE A N 1
ATOM 1483 C CA . PHE A 1 179 ? -2.075 16.150 5.800 1.00 98.69 179 PHE A CA 1
ATOM 1484 C C . PHE A 1 179 ? -2.064 16.772 4.402 1.00 98.69 179 PHE A C 1
ATOM 1486 O O . PHE A 1 179 ? -1.037 17.314 3.983 1.00 98.69 179 PHE A O 1
ATOM 1493 N N . TYR A 1 180 ? -3.198 16.744 3.700 1.00 98.62 180 TYR A N 1
ATOM 1494 C CA . TYR A 1 180 ? -3.328 17.400 2.406 1.00 98.62 180 TYR A CA 1
ATOM 1495 C C . TYR A 1 180 ? -3.057 18.905 2.517 1.00 98.62 180 TYR A C 1
ATOM 1497 O O . TYR A 1 180 ? -2.129 19.410 1.883 1.00 98.62 180 TYR A O 1
ATOM 1505 N N . GLU A 1 181 ? -3.783 19.587 3.403 1.00 98.12 181 GLU A N 1
ATOM 1506 C CA . GLU A 1 181 ? -3.746 21.047 3.561 1.00 98.12 181 GLU A CA 1
ATOM 1507 C C . GLU A 1 181 ? -2.402 21.575 4.092 1.00 98.12 181 GLU A C 1
ATOM 1509 O O . GLU A 1 181 ? -1.979 22.684 3.758 1.00 98.12 181 GLU A O 1
ATOM 1514 N N . ASN A 1 182 ? -1.708 20.795 4.927 1.00 97.75 182 ASN A N 1
ATOM 1515 C CA . ASN A 1 182 ? -0.522 21.270 5.649 1.00 97.75 182 ASN A CA 1
ATOM 1516 C C . ASN A 1 182 ? 0.804 20.742 5.091 1.00 97.75 182 ASN A C 1
ATOM 1518 O O . ASN A 1 182 ? 1.856 21.350 5.332 1.00 97.75 182 ASN A O 1
ATOM 1522 N N . ILE A 1 183 ? 0.782 19.622 4.362 1.00 98.00 183 ILE A N 1
ATOM 1523 C CA . ILE A 1 183 ? 1.995 18.939 3.900 1.00 98.00 183 ILE A CA 1
ATOM 1524 C C . ILE A 1 183 ? 1.970 18.702 2.390 1.00 98.00 183 ILE A C 1
ATOM 1526 O O . ILE A 1 183 ? 2.886 19.166 1.711 1.00 98.00 183 ILE A O 1
ATOM 1530 N N . TYR A 1 184 ? 0.972 17.984 1.868 1.00 98.19 184 TYR A N 1
ATOM 1531 C CA . TYR A 1 184 ? 1.027 17.463 0.496 1.00 98.19 184 TYR A CA 1
ATOM 1532 C C . TYR A 1 184 ? 0.785 18.527 -0.579 1.00 98.19 184 TYR A C 1
ATOM 1534 O O . TYR A 1 184 ? 1.474 18.506 -1.596 1.00 98.19 184 TYR A O 1
ATOM 1542 N N . VAL A 1 185 ? -0.114 19.492 -0.336 1.00 97.62 185 VAL A N 1
ATOM 1543 C CA . VAL A 1 185 ? -0.463 20.551 -1.307 1.00 97.62 185 VAL A CA 1
ATOM 1544 C C . VAL A 1 185 ? 0.766 21.318 -1.825 1.00 97.62 185 VAL A C 1
ATOM 1546 O O . VAL A 1 185 ? 0.830 21.721 -2.982 1.00 97.62 185 VAL A O 1
ATOM 1549 N N . TYR A 1 186 ? 1.806 21.457 -0.996 1.00 97.19 186 TYR A N 1
ATOM 1550 C CA . TYR A 1 186 ? 3.046 22.155 -1.351 1.00 97.19 186 TYR A CA 1
ATOM 1551 C C . TYR A 1 186 ? 3.985 21.341 -2.259 1.00 97.19 186 TYR A C 1
ATOM 1553 O O . TYR A 1 186 ? 4.944 21.895 -2.797 1.00 97.19 186 TYR A O 1
ATOM 1561 N N . GLU A 1 187 ? 3.734 20.041 -2.433 1.00 97.00 187 GLU A N 1
ATOM 1562 C CA . GLU A 1 187 ? 4.562 19.143 -3.244 1.00 97.00 187 GLU A CA 1
ATOM 1563 C C . GLU A 1 187 ? 3.936 18.778 -4.594 1.00 97.00 187 GLU A C 1
ATOM 1565 O O . GLU A 1 187 ? 4.640 18.229 -5.446 1.00 97.00 187 GLU A O 1
ATOM 1570 N N . GLU A 1 188 ? 2.650 19.075 -4.804 1.00 96.00 188 GLU A N 1
ATOM 1571 C CA . GLU A 1 188 ? 1.869 18.566 -5.936 1.00 96.00 188 GLU A CA 1
ATOM 1572 C C . GLU A 1 188 ? 2.501 18.870 -7.286 1.00 96.00 188 GLU A C 1
ATOM 1574 O O . GLU A 1 188 ? 2.711 17.958 -8.081 1.00 96.00 188 GLU A O 1
ATOM 1579 N N . GLU A 1 189 ? 2.860 20.129 -7.540 1.00 96.56 189 GLU A N 1
ATOM 1580 C CA . GLU A 1 189 ? 3.414 20.533 -8.835 1.00 96.56 189 GLU A CA 1
ATOM 1581 C C . GLU A 1 189 ? 4.732 19.811 -9.137 1.00 96.56 189 GLU A C 1
ATOM 1583 O O . GLU A 1 189 ? 4.929 19.289 -10.238 1.00 96.56 189 GLU A O 1
ATOM 1588 N N . LYS A 1 190 ? 5.609 19.675 -8.136 1.00 96.44 190 LYS A N 1
ATOM 1589 C CA . LYS A 1 190 ? 6.860 18.919 -8.278 1.00 96.44 190 LYS A CA 1
ATOM 1590 C C . LYS A 1 190 ? 6.574 17.450 -8.593 1.00 96.44 190 LYS A C 1
ATOM 1592 O O . LYS A 1 190 ? 7.134 16.900 -9.542 1.00 96.44 190 LYS A O 1
ATOM 1597 N N . ILE A 1 191 ? 5.712 16.814 -7.801 1.00 97.44 191 ILE A N 1
ATOM 1598 C CA . ILE A 1 191 ? 5.384 15.391 -7.938 1.00 97.44 191 ILE A CA 1
ATOM 1599 C C . ILE A 1 191 ? 4.728 15.130 -9.296 1.00 97.44 191 ILE A C 1
ATOM 1601 O O . ILE A 1 191 ? 5.126 14.211 -10.009 1.00 97.44 191 ILE A O 1
ATOM 1605 N N . LYS A 1 192 ? 3.789 15.984 -9.705 1.00 96.44 192 LYS A N 1
ATOM 1606 C CA . LYS A 1 192 ? 3.075 15.916 -10.982 1.00 96.44 192 LYS A CA 1
ATOM 1607 C C . LYS A 1 192 ? 4.019 15.975 -12.174 1.00 96.44 192 LYS A C 1
ATOM 1609 O O . LYS A 1 192 ? 3.877 15.167 -13.091 1.00 96.44 192 LYS A O 1
ATOM 1614 N N . VAL A 1 193 ? 5.007 16.874 -12.161 1.00 96.38 193 VAL A N 1
ATOM 1615 C CA . VAL A 1 193 ? 6.020 16.967 -13.227 1.00 96.38 193 VAL A CA 1
ATOM 1616 C C . VAL A 1 193 ? 6.829 15.672 -13.327 1.00 96.38 193 VAL A C 1
ATOM 1618 O O . VAL A 1 193 ? 7.009 15.135 -14.426 1.00 96.38 193 VAL A O 1
ATOM 1621 N N . VAL A 1 194 ? 7.281 15.132 -12.189 1.00 95.62 194 VAL A N 1
ATOM 1622 C CA . VAL A 1 194 ? 8.049 13.879 -12.155 1.00 95.62 194 VAL A CA 1
ATOM 1623 C C . VAL A 1 194 ? 7.192 12.708 -12.641 1.00 95.62 194 VAL A C 1
ATOM 1625 O O . VAL A 1 194 ? 7.614 11.966 -13.530 1.00 95.62 194 VAL A O 1
ATOM 1628 N N . LEU A 1 195 ? 5.978 12.547 -12.117 1.00 95.94 195 LEU A N 1
ATOM 1629 C CA . LEU A 1 195 ? 5.091 11.445 -12.484 1.00 95.94 195 LEU 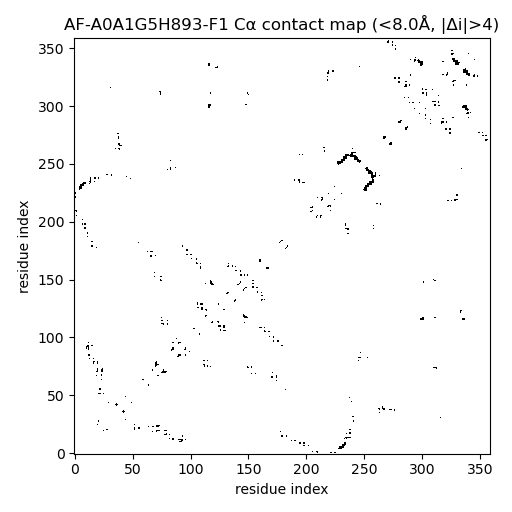A CA 1
ATOM 1630 C C . LEU A 1 195 ? 4.633 11.519 -13.940 1.00 95.94 195 LEU A C 1
ATOM 1632 O O . LEU A 1 195 ? 4.605 10.487 -14.607 1.00 95.94 195 LEU A O 1
ATOM 1636 N N . TYR A 1 196 ? 4.362 12.710 -14.480 1.00 94.44 196 TYR A N 1
ATOM 1637 C CA . TYR A 1 196 ? 4.017 12.880 -15.894 1.00 94.44 196 TYR A CA 1
ATOM 1638 C C . TYR A 1 196 ? 5.132 12.372 -16.817 1.00 94.44 196 TYR A C 1
ATOM 1640 O O . TYR A 1 196 ? 4.872 11.593 -17.740 1.00 94.44 196 TYR A O 1
ATOM 1648 N N . LYS A 1 197 ? 6.385 12.763 -16.541 1.00 94.25 197 LYS A N 1
ATOM 1649 C CA . LYS A 1 197 ? 7.552 12.314 -17.312 1.00 94.25 197 LYS A CA 1
ATOM 1650 C C . LYS A 1 197 ? 7.705 10.791 -17.259 1.00 94.25 197 LYS A C 1
ATOM 1652 O O . LYS A 1 197 ? 7.787 10.155 -18.309 1.00 94.25 197 LYS A O 1
ATOM 1657 N N . ASN A 1 198 ? 7.716 10.211 -16.059 1.00 92.25 198 ASN A N 1
ATOM 1658 C CA . ASN A 1 198 ? 7.963 8.777 -15.877 1.00 92.25 198 ASN A CA 1
ATOM 1659 C C . ASN A 1 198 ? 6.795 7.915 -16.378 1.00 92.25 198 ASN A C 1
ATOM 1661 O O . ASN A 1 198 ? 7.016 6.868 -16.975 1.00 92.25 198 ASN A O 1
ATOM 1665 N N . THR A 1 199 ? 5.551 8.384 -16.245 1.00 92.81 199 THR A N 1
ATOM 1666 C CA . THR A 1 199 ? 4.383 7.698 -16.821 1.00 92.81 199 THR A CA 1
ATOM 1667 C C . THR A 1 199 ? 4.503 7.600 -18.340 1.00 92.81 199 THR A C 1
ATOM 1669 O O . THR A 1 199 ? 4.214 6.553 -18.920 1.00 92.81 199 THR A O 1
ATOM 1672 N N . LYS A 1 200 ? 4.933 8.680 -19.009 1.00 92.38 200 LYS A N 1
ATOM 1673 C CA . LYS A 1 200 ? 5.143 8.675 -20.464 1.00 92.38 200 LYS A CA 1
ATOM 1674 C C . LYS A 1 200 ? 6.232 7.680 -20.867 1.00 92.38 200 LYS A C 1
ATOM 1676 O O . LYS A 1 200 ? 6.068 6.968 -21.853 1.00 92.38 200 LYS A O 1
ATOM 1681 N N . GLU A 1 201 ? 7.317 7.615 -20.102 1.00 87.00 201 GLU A N 1
ATOM 1682 C CA . GLU A 1 201 ? 8.401 6.658 -20.326 1.00 87.00 201 GLU A CA 1
ATOM 1683 C C . GLU A 1 201 ? 7.927 5.208 -20.175 1.00 87.00 201 GLU A C 1
ATOM 1685 O O . GLU A 1 201 ? 8.121 4.413 -21.092 1.00 87.00 201 GLU A O 1
ATOM 1690 N N . ILE A 1 202 ? 7.214 4.888 -19.092 1.00 87.19 202 ILE A N 1
ATOM 1691 C CA . ILE A 1 202 ? 6.648 3.552 -18.867 1.00 87.19 202 ILE A CA 1
ATOM 1692 C C . ILE A 1 202 ? 5.676 3.164 -19.984 1.00 87.19 202 ILE A C 1
ATOM 1694 O O . ILE A 1 202 ? 5.771 2.057 -20.509 1.00 87.19 202 ILE A O 1
ATOM 1698 N N . LYS A 1 203 ? 4.787 4.070 -20.416 1.00 90.31 203 LYS A N 1
ATOM 1699 C CA . LYS A 1 203 ? 3.875 3.817 -21.548 1.00 90.31 203 LYS A CA 1
ATOM 1700 C C . LYS A 1 203 ? 4.633 3.499 -22.841 1.00 90.31 203 LYS A C 1
ATOM 1702 O O . LYS A 1 203 ? 4.260 2.567 -23.548 1.00 90.31 203 LYS A O 1
ATOM 1707 N N . ASN A 1 204 ? 5.708 4.231 -23.137 1.00 84.19 204 ASN A N 1
ATOM 1708 C CA . ASN A 1 204 ? 6.537 3.976 -24.318 1.00 84.19 204 ASN A CA 1
ATOM 1709 C C . ASN A 1 204 ? 7.265 2.625 -24.228 1.00 84.19 204 ASN A C 1
ATOM 1711 O O . ASN A 1 204 ? 7.320 1.886 -25.210 1.00 84.19 204 ASN A O 1
ATOM 1715 N N . THR A 1 205 ? 7.815 2.294 -23.058 1.00 80.88 205 THR A N 1
ATOM 1716 C CA . THR A 1 205 ? 8.515 1.025 -22.814 1.00 80.88 205 THR A CA 1
ATOM 1717 C C . THR A 1 205 ? 7.553 -0.161 -22.898 1.00 80.88 205 THR A C 1
ATOM 1719 O O . THR A 1 205 ? 7.866 -1.146 -23.565 1.00 80.88 205 THR A O 1
ATOM 1722 N N . LEU A 1 206 ? 6.348 -0.032 -22.331 1.00 83.31 206 LEU A N 1
ATOM 1723 C CA . LEU A 1 206 ? 5.258 -0.996 -22.494 1.00 83.31 206 LEU A CA 1
ATOM 1724 C C . LEU A 1 206 ? 4.909 -1.194 -23.968 1.00 83.31 206 LEU A C 1
ATOM 1726 O O . LEU A 1 206 ? 4.926 -2.324 -24.440 1.00 83.31 206 LEU A O 1
ATOM 1730 N N . ALA A 1 207 ? 4.668 -0.119 -24.721 1.00 84.44 207 ALA A N 1
ATOM 1731 C CA . ALA A 1 207 ? 4.339 -0.219 -26.143 1.00 84.44 207 ALA A CA 1
ATOM 1732 C C . ALA A 1 207 ? 5.448 -0.897 -26.971 1.00 84.44 207 ALA 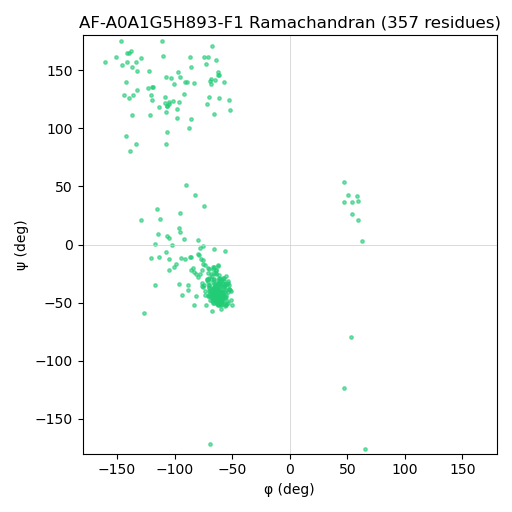A C 1
ATOM 1734 O O . ALA A 1 207 ? 5.157 -1.544 -27.975 1.00 84.44 207 ALA A O 1
ATOM 1735 N N . LYS A 1 208 ? 6.714 -0.765 -26.551 1.00 75.44 208 LYS A N 1
ATOM 1736 C CA . LYS A 1 208 ? 7.870 -1.345 -27.244 1.00 75.44 208 LYS A CA 1
ATOM 1737 C C . LYS A 1 208 ? 8.106 -2.824 -26.922 1.00 75.44 208 LYS A C 1
ATOM 1739 O O . LYS A 1 208 ? 8.424 -3.581 -27.832 1.00 75.44 208 LYS A O 1
ATOM 1744 N N . TYR A 1 209 ? 8.014 -3.218 -25.652 1.00 74.75 209 TYR A N 1
ATOM 1745 C CA . TYR A 1 209 ? 8.432 -4.550 -25.179 1.00 74.75 209 TYR A CA 1
ATOM 1746 C C . TYR A 1 209 ? 7.269 -5.429 -24.691 1.00 74.75 209 TYR A C 1
ATOM 1748 O O . TYR A 1 209 ? 7.434 -6.625 -24.461 1.00 74.75 209 TYR A O 1
ATOM 1756 N N . GLY A 1 210 ? 6.080 -4.851 -24.529 1.00 79.56 210 GLY A N 1
ATOM 1757 C CA . GLY A 1 210 ? 4.849 -5.534 -24.156 1.00 79.56 210 GLY A CA 1
ATOM 1758 C C . GLY A 1 210 ? 4.987 -6.490 -22.978 1.00 79.56 210 GLY A C 1
ATOM 1759 O O . GLY A 1 210 ? 5.387 -6.091 -21.886 1.00 79.56 210 GLY A O 1
ATOM 1760 N N . ASN A 1 211 ? 4.623 -7.754 -23.201 1.00 76.00 211 ASN A N 1
ATOM 1761 C CA . ASN A 1 211 ? 4.560 -8.772 -22.152 1.00 76.00 211 ASN A CA 1
ATOM 1762 C C . ASN A 1 211 ? 5.900 -9.021 -21.449 1.00 76.00 211 ASN A C 1
ATOM 1764 O O . ASN A 1 211 ? 5.885 -9.317 -20.260 1.00 76.00 211 ASN A O 1
ATOM 1768 N N . GLU A 1 212 ? 7.031 -8.872 -22.142 1.00 70.25 212 GLU A N 1
ATOM 1769 C CA . GLU A 1 212 ? 8.356 -9.066 -21.539 1.00 70.25 212 GLU A CA 1
ATOM 1770 C C . GLU A 1 212 ? 8.625 -8.015 -20.459 1.00 70.25 212 GLU A C 1
ATOM 1772 O O . GLU A 1 212 ? 9.109 -8.328 -19.376 1.00 70.25 212 GLU A O 1
ATOM 1777 N N . TYR A 1 213 ? 8.243 -6.762 -20.716 1.00 76.25 213 TYR A N 1
ATOM 1778 C CA . TYR A 1 213 ? 8.394 -5.692 -19.734 1.00 76.25 213 TYR A CA 1
ATOM 1779 C C . TYR A 1 213 ? 7.423 -5.836 -18.558 1.00 76.25 213 TYR A C 1
ATOM 1781 O O . TYR A 1 213 ? 7.779 -5.507 -17.431 1.00 76.25 213 TYR A O 1
ATOM 1789 N N . LEU A 1 214 ? 6.227 -6.383 -18.785 1.00 76.75 214 LEU A N 1
ATOM 1790 C CA . LEU A 1 214 ? 5.283 -6.699 -17.708 1.00 76.75 214 LEU A CA 1
ATOM 1791 C C . LEU A 1 214 ? 5.779 -7.821 -16.807 1.00 76.75 214 LEU A C 1
ATOM 1793 O O . LEU A 1 214 ? 5.651 -7.729 -15.591 1.00 76.75 214 LEU A O 1
ATOM 1797 N N . GLU A 1 215 ? 6.334 -8.873 -17.402 1.00 73.94 215 GLU A N 1
ATOM 1798 C CA . GLU A 1 215 ? 6.920 -9.975 -16.648 1.00 73.94 215 GLU A CA 1
ATOM 1799 C C . GLU A 1 215 ? 8.096 -9.477 -15.807 1.00 73.94 215 GLU A C 1
ATOM 1801 O O . GLU A 1 215 ? 8.185 -9.833 -14.640 1.00 73.94 215 GLU A O 1
ATOM 1806 N N . LEU A 1 216 ? 8.915 -8.563 -16.339 1.00 72.62 216 LEU A N 1
ATOM 1807 C CA . LEU A 1 216 ? 9.980 -7.906 -15.576 1.00 72.62 216 LEU A CA 1
ATOM 1808 C C . LEU A 1 216 ? 9.444 -7.028 -14.436 1.00 72.62 216 LEU A C 1
ATOM 1810 O O . LEU A 1 216 ? 9.934 -7.124 -13.318 1.00 72.62 216 LEU A O 1
ATOM 1814 N N . LEU A 1 217 ? 8.447 -6.176 -14.695 1.00 75.38 217 LEU A N 1
ATOM 1815 C CA . LEU A 1 217 ? 7.916 -5.255 -13.684 1.00 75.38 217 LEU A CA 1
ATOM 1816 C C . LEU A 1 217 ? 7.123 -5.958 -12.579 1.00 75.38 217 LEU A C 1
ATOM 1818 O O . LEU A 1 217 ? 7.140 -5.512 -11.438 1.00 75.38 217 LEU A O 1
ATOM 1822 N N . PHE A 1 218 ? 6.373 -7.005 -12.910 1.00 73.69 218 PHE A N 1
ATOM 1823 C CA . PHE A 1 218 ? 5.476 -7.656 -11.955 1.00 73.69 218 PHE A CA 1
ATOM 1824 C C . PHE A 1 218 ? 6.056 -8.939 -11.371 1.00 73.69 218 PHE A C 1
ATOM 1826 O O . PHE A 1 218 ? 5.562 -9.394 -10.342 1.00 73.69 218 PHE A O 1
ATOM 1833 N N . ASN A 1 219 ? 7.054 -9.536 -12.034 1.00 68.38 219 ASN A N 1
ATOM 1834 C CA . ASN A 1 219 ? 7.485 -10.920 -11.821 1.00 68.38 219 ASN A CA 1
ATOM 1835 C C . ASN A 1 219 ? 6.297 -11.907 -11.791 1.00 68.38 219 ASN A C 1
ATOM 1837 O O . ASN A 1 219 ? 6.241 -12.886 -11.046 1.00 68.38 219 ASN A O 1
ATOM 1841 N N . ILE A 1 220 ? 5.300 -11.630 -12.630 1.00 69.62 220 ILE A N 1
ATOM 1842 C CA . ILE A 1 220 ? 4.127 -12.477 -12.815 1.00 69.62 220 ILE A CA 1
ATOM 1843 C C . ILE A 1 220 ? 4.105 -12.896 -14.274 1.00 69.62 220 ILE A C 1
ATOM 1845 O O . ILE A 1 220 ? 4.055 -12.052 -15.171 1.00 69.62 220 ILE A O 1
ATOM 1849 N N . LYS A 1 221 ? 4.071 -14.216 -14.507 1.00 71.00 221 LYS A N 1
ATOM 1850 C CA . LYS A 1 221 ? 3.904 -14.775 -15.855 1.00 71.00 221 LYS A CA 1
ATOM 1851 C C . LYS A 1 221 ? 2.664 -14.135 -16.499 1.00 71.00 221 LYS A C 1
ATOM 1853 O O . LYS A 1 221 ? 1.571 -14.290 -15.941 1.00 71.00 221 LYS A O 1
ATOM 1858 N N . PRO A 1 222 ? 2.774 -13.503 -17.682 1.00 72.31 222 PRO A N 1
ATOM 1859 C CA . PRO A 1 222 ? 1.698 -12.703 -18.264 1.00 72.31 222 PRO A CA 1
ATOM 1860 C C . PRO A 1 222 ? 0.350 -13.445 -18.354 1.00 72.31 222 PRO A C 1
ATOM 1862 O O . PRO A 1 222 ? -0.708 -12.863 -18.135 1.00 72.31 222 PRO A O 1
ATOM 1865 N N . ASN A 1 223 ? 0.355 -14.759 -18.603 1.00 76.06 223 ASN A N 1
ATOM 1866 C CA . ASN A 1 223 ? -0.874 -15.560 -18.660 1.00 76.06 223 ASN A CA 1
ATOM 1867 C C . ASN A 1 223 ? -1.714 -15.526 -17.373 1.00 76.06 223 ASN A C 1
ATOM 1869 O O . ASN A 1 223 ? -2.930 -15.643 -17.471 1.00 76.06 223 ASN A O 1
ATOM 1873 N N . LYS A 1 224 ? -1.105 -15.333 -16.197 1.00 75.81 224 LYS A N 1
ATOM 1874 C CA . LYS A 1 224 ? -1.843 -15.212 -14.929 1.00 75.81 224 LYS A CA 1
ATOM 1875 C C . LYS A 1 224 ? -2.605 -13.889 -14.828 1.00 75.81 224 LYS A C 1
ATOM 1877 O O . LYS A 1 224 ? -3.624 -13.826 -14.153 1.00 75.81 224 LYS A O 1
ATOM 1882 N N . LEU A 1 225 ? -2.161 -12.860 -15.553 1.00 78.56 225 LEU A N 1
ATOM 1883 C CA . LEU A 1 225 ? -2.825 -11.557 -15.596 1.00 78.56 225 LEU A CA 1
ATOM 1884 C C . LEU A 1 225 ? -4.107 -11.567 -16.443 1.00 78.56 225 LEU A C 1
ATOM 1886 O O . LEU A 1 225 ? -4.939 -10.680 -16.296 1.00 78.56 225 LEU A O 1
ATOM 1890 N N . LYS A 1 226 ? -4.303 -12.583 -17.298 1.00 79.75 226 LYS A N 1
ATOM 1891 C CA . LYS A 1 226 ? -5.521 -12.738 -18.117 1.00 79.75 226 LYS A CA 1
ATOM 1892 C C . LYS A 1 226 ? -6.784 -12.995 -17.293 1.00 79.75 226 LYS A C 1
ATOM 1894 O O . LYS A 1 226 ? -7.877 -12.817 -17.815 1.00 79.75 226 LYS A O 1
ATOM 1899 N N . ASN A 1 227 ? -6.631 -13.437 -16.045 1.00 80.44 227 ASN A N 1
ATOM 1900 C CA . ASN A 1 227 ? -7.751 -13.742 -15.156 1.00 80.44 227 ASN A CA 1
ATOM 1901 C C . ASN A 1 227 ? -8.371 -12.484 -14.529 1.00 80.44 227 ASN A C 1
ATOM 1903 O O . ASN A 1 227 ? -9.415 -12.583 -13.888 1.00 80.44 227 ASN A O 1
ATOM 1907 N N . PHE A 1 228 ? -7.740 -11.321 -14.696 1.00 83.62 228 PHE A N 1
ATOM 1908 C CA . PHE A 1 228 ? -8.245 -10.050 -14.194 1.00 83.62 228 PHE A CA 1
ATOM 1909 C C . PHE A 1 228 ? -8.995 -9.286 -15.272 1.00 83.62 228 PHE A C 1
ATOM 1911 O O . PHE A 1 228 ? -8.647 -9.351 -16.455 1.00 83.62 228 PHE A O 1
ATOM 1918 N N . ARG A 1 229 ? -9.999 -8.515 -14.844 1.00 88.12 229 ARG A N 1
ATOM 1919 C CA . ARG A 1 229 ? -10.762 -7.647 -15.744 1.00 88.12 229 ARG A CA 1
ATOM 1920 C C . ARG A 1 229 ? -9.859 -6.572 -16.345 1.00 88.12 229 ARG A C 1
ATOM 1922 O O . ARG A 1 229 ? -9.838 -6.397 -17.561 1.00 88.12 229 ARG A O 1
ATOM 1929 N N . ARG A 1 230 ? -9.096 -5.886 -15.492 1.00 90.38 230 ARG A N 1
ATOM 1930 C CA . ARG A 1 230 ? -8.082 -4.891 -15.862 1.00 90.38 230 ARG A CA 1
ATOM 1931 C C . ARG A 1 230 ? -6.829 -5.078 -15.022 1.00 90.38 230 ARG A C 1
ATOM 1933 O O . ARG A 1 230 ? -6.902 -5.534 -13.882 1.00 90.38 230 ARG A O 1
ATOM 1940 N N . VAL A 1 231 ? -5.687 -4.674 -15.567 1.00 89.94 231 VAL A N 1
ATOM 1941 C CA . VAL A 1 231 ? -4.445 -4.505 -14.809 1.00 89.94 231 VAL A CA 1
ATOM 1942 C C . VAL A 1 231 ? -4.105 -3.022 -14.791 1.00 89.94 231 VAL A C 1
ATOM 1944 O O . VAL A 1 231 ? -3.886 -2.413 -15.833 1.00 89.94 231 VAL A O 1
ATOM 1947 N N . ILE A 1 232 ? -4.069 -2.430 -13.606 1.00 93.06 232 ILE A N 1
ATOM 1948 C CA . ILE A 1 232 ? -3.890 -0.995 -13.422 1.00 93.06 232 ILE A CA 1
ATOM 1949 C C . ILE A 1 232 ? -2.488 -0.752 -12.877 1.00 93.06 232 ILE A C 1
ATOM 1951 O O . ILE A 1 232 ? -2.182 -1.136 -11.751 1.00 93.06 232 ILE A O 1
ATOM 1955 N N . LEU A 1 233 ? -1.640 -0.105 -13.672 1.00 93.19 233 LEU A N 1
ATOM 1956 C CA . LEU A 1 233 ? -0.291 0.288 -13.283 1.00 93.19 233 LEU A CA 1
ATOM 1957 C C . LEU A 1 233 ? -0.280 1.742 -12.813 1.00 93.19 233 LEU A C 1
ATOM 1959 O O . LEU A 1 233 ? -0.644 2.653 -13.558 1.00 93.19 233 LEU A O 1
ATOM 1963 N N . ILE A 1 234 ? 0.180 1.962 -11.588 1.00 94.94 234 ILE A N 1
ATOM 1964 C CA . ILE A 1 234 ? 0.252 3.272 -10.942 1.00 94.94 234 ILE A CA 1
ATOM 1965 C C . ILE A 1 234 ? 1.706 3.580 -10.606 1.00 94.94 234 ILE A C 1
ATOM 1967 O O . ILE A 1 234 ? 2.414 2.735 -10.061 1.00 94.94 234 ILE A O 1
ATOM 1971 N N . LEU A 1 235 ? 2.135 4.812 -10.881 1.00 94.94 235 LEU A N 1
ATOM 1972 C CA . LEU A 1 235 ? 3.423 5.322 -10.423 1.00 94.94 235 LEU A CA 1
ATOM 1973 C C . LEU A 1 235 ? 3.237 6.211 -9.189 1.00 94.94 235 LEU A C 1
ATOM 1975 O O . LEU A 1 235 ? 2.354 7.065 -9.158 1.00 94.94 235 LEU A O 1
ATOM 1979 N N . SER A 1 236 ? 4.126 6.062 -8.211 1.00 95.94 236 SER A N 1
ATOM 1980 C CA . SER A 1 236 ? 4.239 6.929 -7.040 1.00 95.94 236 SER A CA 1
ATOM 1981 C C . SER A 1 236 ? 5.649 7.510 -6.943 1.00 95.94 236 SER A C 1
ATOM 1983 O O . SER A 1 236 ? 6.657 6.817 -7.083 1.00 95.94 236 SER A O 1
ATOM 1985 N N . TYR A 1 237 ? 5.724 8.810 -6.686 1.00 96.75 237 TYR A N 1
ATOM 1986 C CA . TYR A 1 237 ? 6.968 9.503 -6.399 1.00 96.75 237 TYR A CA 1
ATOM 1987 C C . TYR A 1 237 ? 7.512 9.061 -5.037 1.00 96.75 237 TYR A C 1
ATOM 1989 O O . TYR A 1 237 ? 8.671 8.668 -4.917 1.00 96.75 237 TYR A O 1
ATOM 1997 N N . SER A 1 238 ? 6.632 9.048 -4.037 1.00 96.19 238 SER A N 1
ATOM 1998 C CA . SER A 1 238 ? 6.935 8.790 -2.630 1.00 96.19 238 SER A CA 1
ATOM 1999 C C . SER A 1 238 ? 7.356 7.343 -2.340 1.00 96.19 238 SER A C 1
ATOM 2001 O O . SER A 1 238 ? 8.102 7.103 -1.387 1.00 96.19 238 SER A O 1
ATOM 2003 N N . TYR A 1 239 ? 6.932 6.375 -3.164 1.00 92.25 239 TYR A N 1
ATOM 2004 C CA . TYR A 1 239 ? 7.407 4.988 -3.064 1.00 92.25 239 TYR A CA 1
ATOM 2005 C C . TYR A 1 239 ? 8.814 4.780 -3.630 1.00 92.25 239 TYR A C 1
ATOM 2007 O O . TYR A 1 239 ? 9.481 3.845 -3.200 1.00 92.25 239 TYR A O 1
ATOM 2015 N N . GLU A 1 240 ? 9.297 5.658 -4.515 1.00 92.00 240 GLU A N 1
ATOM 2016 C CA . GLU A 1 240 ? 10.633 5.643 -5.136 1.00 92.00 240 GLU A CA 1
ATOM 2017 C C . GLU A 1 240 ? 11.024 4.317 -5.826 1.00 92.00 240 GLU A C 1
ATOM 2019 O O . GLU A 1 240 ? 10.910 4.215 -7.045 1.00 92.00 240 GLU A O 1
ATOM 2024 N N . PHE A 1 241 ? 11.449 3.313 -5.056 1.00 87.12 241 PHE A N 1
ATOM 2025 C CA . PHE A 1 241 ? 11.821 1.955 -5.482 1.00 87.12 241 PHE A CA 1
ATOM 2026 C C . PHE A 1 241 ? 10.913 0.866 -4.881 1.00 87.12 241 PHE A C 1
ATOM 2028 O O . PHE A 1 241 ? 11.135 -0.321 -5.092 1.00 87.12 241 PHE A O 1
ATOM 2035 N N . GLY A 1 242 ? 9.924 1.240 -4.073 1.00 85.94 242 GLY A N 1
ATOM 2036 C CA . GLY A 1 242 ? 8.954 0.314 -3.504 1.00 85.94 242 GLY A CA 1
ATOM 2037 C C . GLY A 1 242 ? 7.939 -0.153 -4.542 1.00 85.94 242 GLY A C 1
ATOM 2038 O O . GLY A 1 242 ? 7.715 0.501 -5.559 1.00 85.94 242 GLY A O 1
ATOM 2039 N N . SER A 1 243 ? 7.275 -1.263 -4.248 1.00 87.00 243 SER A N 1
ATOM 2040 C CA . SER A 1 243 ? 6.112 -1.728 -4.998 1.00 87.00 243 SER A CA 1
ATOM 2041 C C . SER A 1 243 ? 5.074 -2.309 -4.044 1.00 87.00 243 SER A C 1
ATOM 2043 O O . SER A 1 243 ? 5.393 -2.708 -2.923 1.00 87.00 243 SER A O 1
ATOM 2045 N N . MET A 1 244 ? 3.820 -2.327 -4.477 1.00 86.38 244 MET A N 1
ATOM 2046 C CA . MET A 1 244 ? 2.751 -3.081 -3.840 1.00 86.38 244 MET A CA 1
ATOM 2047 C C . MET A 1 244 ? 1.696 -3.480 -4.863 1.00 86.38 244 MET A C 1
ATOM 2049 O O . MET A 1 244 ? 1.577 -2.879 -5.931 1.00 86.38 244 MET A O 1
ATOM 2053 N N . SER A 1 245 ? 0.891 -4.473 -4.501 1.00 85.75 245 SER A N 1
ATOM 2054 C CA . SER A 1 245 ? -0.241 -4.895 -5.313 1.00 85.75 245 SER A CA 1
ATOM 2055 C C . SER A 1 245 ? -1.504 -5.049 -4.477 1.00 85.75 245 SER A C 1
ATOM 2057 O O . SER A 1 245 ? -1.438 -5.375 -3.294 1.00 85.75 245 SER A O 1
ATOM 2059 N N . SER A 1 246 ? -2.650 -4.811 -5.105 1.00 85.38 246 SER A N 1
ATOM 2060 C CA . SER A 1 246 ? -3.982 -4.932 -4.516 1.00 85.38 246 SER A CA 1
ATOM 2061 C C . SER A 1 246 ? -4.994 -5.400 -5.573 1.00 85.38 246 SER A C 1
ATOM 2063 O O . SER A 1 246 ? -4.647 -5.607 -6.735 1.00 85.38 246 SER A O 1
ATOM 2065 N N . SER A 1 247 ? -6.233 -5.659 -5.169 1.00 83.94 247 SER A N 1
ATOM 2066 C CA . SER A 1 247 ? -7.380 -5.834 -6.071 1.00 83.94 247 SER A CA 1
ATOM 2067 C C . SER A 1 247 ? -8.615 -5.189 -5.464 1.00 83.94 247 SER A C 1
ATOM 2069 O O . SER A 1 247 ? -8.630 -4.867 -4.278 1.00 83.94 247 SER A O 1
ATOM 2071 N N . ASN A 1 248 ? -9.632 -5.003 -6.293 1.00 84.12 248 ASN A N 1
ATOM 2072 C CA . ASN A 1 248 ? -10.965 -4.582 -5.881 1.00 84.12 248 ASN A CA 1
ATOM 2073 C C . ASN A 1 248 ? -11.979 -5.727 -6.061 1.00 84.12 248 ASN A C 1
ATOM 2075 O O . ASN A 1 248 ? -11.657 -6.788 -6.608 1.00 84.12 248 ASN A O 1
ATOM 2079 N N . ASP A 1 249 ? -13.217 -5.490 -5.627 1.00 80.75 249 ASP A N 1
ATOM 2080 C CA . ASP A 1 249 ? -14.331 -6.433 -5.788 1.00 80.75 249 ASP A CA 1
ATOM 2081 C C . ASP A 1 249 ? -14.693 -6.666 -7.276 1.00 80.75 249 ASP A C 1
ATOM 2083 O O . ASP A 1 249 ? -15.238 -7.711 -7.624 1.00 80.75 249 ASP A O 1
ATOM 2087 N N . GLU A 1 250 ? -14.343 -5.736 -8.178 1.00 83.75 250 GLU A N 1
ATOM 2088 C CA . GLU A 1 250 ? -14.528 -5.884 -9.634 1.00 83.75 250 GLU A CA 1
ATOM 2089 C C . GLU A 1 250 ? -13.451 -6.757 -10.312 1.00 83.75 250 GLU A C 1
ATOM 2091 O O . GLU A 1 250 ? -13.462 -6.917 -11.537 1.00 83.75 250 GLU A O 1
ATOM 2096 N N . ASN A 1 251 ? -12.537 -7.346 -9.529 1.00 85.06 251 ASN A N 1
ATOM 2097 C CA . ASN A 1 251 ? -11.439 -8.191 -9.996 1.00 85.06 251 ASN A CA 1
ATOM 2098 C C . ASN A 1 251 ? -10.479 -7.468 -10.970 1.00 85.06 251 ASN A C 1
ATOM 2100 O O . ASN A 1 251 ? -9.967 -8.047 -11.934 1.00 85.06 251 ASN A O 1
ATOM 2104 N N . ASP A 1 252 ? -10.223 -6.186 -10.714 1.00 89.81 252 ASP A N 1
ATOM 2105 C CA . ASP A 1 252 ? -9.091 -5.455 -11.273 1.00 89.81 252 ASP A CA 1
ATOM 2106 C C . ASP A 1 252 ? -7.839 -5.722 -10.420 1.00 89.81 252 ASP A C 1
ATOM 2108 O O . ASP A 1 252 ? -7.893 -5.744 -9.188 1.00 89.81 252 ASP A O 1
ATOM 2112 N N . TYR A 1 253 ? -6.687 -5.904 -11.066 1.00 88.50 253 TYR A N 1
ATOM 2113 C CA . TYR A 1 253 ? -5.400 -6.039 -10.388 1.00 88.50 253 TYR A CA 1
ATOM 2114 C C . TYR A 1 253 ? -4.663 -4.707 -10.395 1.00 88.50 253 TYR A C 1
ATOM 2116 O O . TYR A 1 253 ? -4.320 -4.185 -11.453 1.00 88.50 253 TYR A O 1
ATOM 2124 N N . ILE A 1 254 ? -4.421 -4.151 -9.214 1.00 91.25 254 ILE A N 1
ATOM 2125 C CA . ILE A 1 254 ? -3.833 -2.826 -9.046 1.00 91.25 254 ILE A CA 1
ATOM 2126 C C . ILE A 1 254 ? -2.380 -2.997 -8.621 1.00 91.25 254 ILE A C 1
ATOM 2128 O O . ILE A 1 254 ? -2.108 -3.611 -7.592 1.00 91.25 254 ILE A O 1
ATOM 2132 N N . PHE A 1 255 ? -1.450 -2.436 -9.386 1.00 90.50 255 PHE A N 1
ATOM 2133 C CA . PHE A 1 255 ? -0.020 -2.489 -9.111 1.00 90.50 255 PHE A CA 1
ATOM 2134 C C . PHE A 1 255 ? 0.534 -1.071 -8.974 1.00 90.50 255 PHE A C 1
ATOM 2136 O O . PHE A 1 255 ? 0.584 -0.316 -9.945 1.00 90.50 255 PHE A O 1
ATOM 2143 N N . LEU A 1 256 ? 0.941 -0.700 -7.759 1.00 92.94 256 LEU A N 1
ATOM 2144 C CA . LEU A 1 256 ? 1.570 0.587 -7.473 1.00 92.94 256 LEU A CA 1
ATOM 2145 C C . LEU A 1 256 ? 3.076 0.389 -7.361 1.00 92.94 256 LEU A C 1
ATOM 2147 O O . LEU A 1 256 ? 3.544 -0.393 -6.535 1.00 92.94 256 LEU A O 1
ATOM 2151 N N . ILE A 1 257 ? 3.832 1.129 -8.165 1.00 91.50 257 ILE A N 1
ATOM 2152 C CA . ILE A 1 257 ? 5.295 1.123 -8.161 1.00 91.50 257 ILE A CA 1
ATOM 2153 C C . ILE A 1 257 ? 5.848 2.511 -7.914 1.00 91.50 257 ILE A C 1
ATOM 2155 O O . ILE A 1 257 ? 5.283 3.522 -8.325 1.00 91.50 257 ILE A O 1
ATOM 2159 N N . GLY A 1 258 ? 7.006 2.561 -7.275 1.00 92.69 258 GLY A N 1
ATOM 2160 C C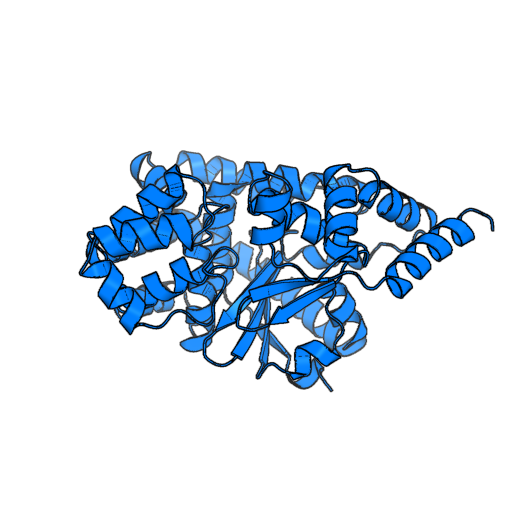A . GLY A 1 258 ? 7.812 3.760 -7.233 1.00 92.69 258 GLY A CA 1
ATOM 2161 C C . GLY A 1 258 ? 8.259 4.173 -8.640 1.00 92.69 258 GLY A C 1
ATOM 2162 O O . GLY A 1 258 ? 8.520 3.333 -9.502 1.00 92.69 258 GLY A O 1
ATOM 2163 N N . TYR A 1 259 ? 8.371 5.474 -8.898 1.00 91.88 259 TYR A N 1
ATOM 2164 C CA . TYR A 1 259 ? 8.726 5.992 -10.224 1.00 91.88 259 TYR A CA 1
ATOM 2165 C C . TYR A 1 259 ? 10.125 5.566 -10.713 1.00 91.88 259 TYR A C 1
ATOM 2167 O O . TYR A 1 259 ? 10.397 5.640 -11.909 1.00 91.88 259 TYR A O 1
ATOM 2175 N N . ARG A 1 260 ? 10.997 5.109 -9.802 1.00 88.12 260 ARG A N 1
ATOM 2176 C CA . ARG A 1 260 ? 12.334 4.559 -10.086 1.00 88.12 260 ARG A CA 1
ATOM 2177 C C . ARG A 1 260 ? 12.389 3.042 -9.968 1.00 88.12 260 ARG A C 1
ATOM 2179 O O . ARG A 1 260 ? 13.459 2.461 -10.102 1.00 88.12 260 ARG A O 1
ATOM 2186 N N . TYR A 1 261 ? 11.260 2.374 -9.751 1.00 84.88 261 TYR A N 1
ATOM 2187 C CA . TYR A 1 261 ? 11.211 0.917 -9.653 1.00 84.88 261 TYR A CA 1
ATOM 2188 C C . TYR A 1 261 ? 11.772 0.235 -10.909 1.00 84.88 261 TYR A C 1
ATOM 2190 O O . TYR A 1 261 ? 12.508 -0.741 -10.819 1.00 84.88 261 TYR A O 1
ATOM 2198 N N . GLN A 1 262 ? 11.523 0.811 -12.090 1.00 78.00 262 GLN A N 1
ATOM 2199 C CA . GLN A 1 262 ? 12.089 0.317 -13.347 1.00 78.00 262 GLN A CA 1
ATOM 2200 C C . GLN A 1 262 ? 13.624 0.412 -13.419 1.00 78.00 262 GLN A C 1
ATOM 2202 O O . GLN A 1 262 ? 14.241 -0.390 -14.118 1.00 78.00 262 GLN A O 1
ATOM 2207 N N . ASP A 1 263 ? 14.263 1.332 -12.683 1.00 78.00 263 ASP A N 1
ATOM 2208 C CA . ASP A 1 263 ? 15.727 1.487 -12.688 1.00 78.00 263 ASP A CA 1
ATOM 2209 C C . ASP A 1 263 ? 16.426 0.240 -12.134 1.00 78.00 263 ASP A C 1
ATOM 2211 O O . ASP A 1 263 ? 17.575 -0.029 -12.488 1.00 78.00 263 ASP A O 1
ATOM 2215 N N . ILE A 1 264 ? 15.720 -0.535 -11.302 1.00 72.25 264 ILE A N 1
ATOM 2216 C CA . ILE A 1 264 ? 16.224 -1.785 -10.739 1.00 72.25 264 ILE A CA 1
ATOM 2217 C C . ILE A 1 264 ? 16.334 -2.868 -11.829 1.00 72.25 264 ILE A C 1
ATOM 2219 O O . ILE A 1 264 ? 17.289 -3.637 -11.840 1.00 72.25 264 ILE A O 1
ATOM 2223 N N . PHE A 1 265 ? 15.421 -2.882 -12.807 1.00 62.62 265 PHE A N 1
ATOM 2224 C CA . PHE A 1 265 ? 15.363 -3.910 -13.858 1.00 62.62 265 PHE A CA 1
ATOM 2225 C C . PHE A 1 265 ? 16.070 -3.500 -15.157 1.00 62.62 265 PHE A C 1
ATOM 2227 O O . PHE A 1 265 ? 16.653 -4.328 -15.855 1.00 62.62 265 PHE A O 1
ATOM 2234 N N . VAL A 1 266 ? 16.030 -2.212 -15.512 1.00 54.53 266 VAL A N 1
ATOM 2235 C CA . VAL A 1 266 ? 16.386 -1.730 -16.860 1.00 54.53 266 VAL A CA 1
ATOM 2236 C C . VAL A 1 266 ? 17.904 -1.708 -17.116 1.00 54.53 266 VAL A C 1
ATOM 2238 O O . VAL A 1 266 ? 18.328 -1.604 -18.270 1.00 54.53 266 VAL A O 1
ATOM 2241 N N . LYS A 1 267 ? 18.758 -1.844 -16.089 1.00 49.84 267 LYS A N 1
ATOM 2242 C CA . LYS A 1 267 ? 20.222 -1.685 -16.243 1.00 49.84 267 LYS A CA 1
ATOM 2243 C C . LYS A 1 267 ? 21.089 -2.816 -15.679 1.00 49.84 267 LYS A C 1
ATOM 2245 O O . LYS A 1 267 ? 22.296 -2.639 -15.539 1.00 49.84 267 LYS A O 1
ATOM 2250 N N . GLY A 1 268 ? 20.529 -4.010 -15.492 1.00 46.56 268 GLY A N 1
ATOM 2251 C CA . GLY A 1 268 ? 21.273 -5.241 -15.179 1.00 46.56 268 GLY A CA 1
ATOM 2252 C C . GLY A 1 268 ? 22.050 -5.859 -16.356 1.00 46.56 268 GLY A C 1
ATOM 2253 O O . GLY A 1 268 ? 22.165 -7.076 -16.434 1.00 46.56 268 GLY A O 1
ATOM 2254 N N . LYS A 1 269 ? 22.579 -5.064 -17.300 1.00 41.56 269 LYS A N 1
ATOM 2255 C CA . LYS A 1 269 ? 23.396 -5.554 -18.436 1.00 41.56 269 LYS A CA 1
ATOM 2256 C C . LYS A 1 269 ? 24.897 -5.601 -18.104 1.00 41.56 269 LYS A C 1
ATOM 2258 O O . LYS A 1 269 ? 25.724 -5.084 -18.847 1.00 41.56 269 LYS A O 1
ATOM 2263 N N . HIS A 1 270 ? 25.243 -6.228 -16.984 1.00 48.56 270 HIS A N 1
ATOM 2264 C CA . HIS A 1 270 ? 26.598 -6.717 -16.717 1.00 48.56 270 HIS A CA 1
ATOM 2265 C C . HIS A 1 270 ? 26.469 -8.111 -16.095 1.00 48.56 270 HIS A C 1
ATOM 2267 O O . HIS A 1 270 ? 25.979 -8.231 -14.973 1.00 48.56 270 HIS A O 1
ATOM 2273 N N . ASP A 1 271 ? 26.886 -9.157 -16.817 1.00 54.00 271 ASP A N 1
ATOM 2274 C CA . ASP A 1 271 ? 26.665 -10.561 -16.425 1.00 54.00 271 ASP A CA 1
ATOM 2275 C C . ASP A 1 271 ? 27.229 -10.897 -15.035 1.00 54.00 271 ASP A C 1
ATOM 2277 O O . ASP A 1 271 ? 26.566 -11.547 -14.231 1.00 54.00 271 ASP A O 1
ATOM 2281 N N . LEU A 1 272 ? 28.409 -10.368 -14.705 1.00 50.50 272 LEU A N 1
ATOM 2282 C CA . LEU A 1 272 ? 29.042 -10.551 -13.396 1.00 50.50 272 LEU A CA 1
ATOM 2283 C C . LEU A 1 272 ? 28.261 -9.883 -12.257 1.00 50.50 272 LEU A C 1
ATOM 2285 O O . LEU A 1 272 ? 28.134 -10.466 -11.183 1.00 50.50 272 LEU A O 1
ATOM 2289 N N . LEU A 1 273 ? 27.705 -8.688 -12.490 1.00 51.19 273 LEU A N 1
ATOM 2290 C CA . LEU A 1 273 ? 26.859 -8.030 -11.497 1.00 51.19 273 LEU A CA 1
ATOM 2291 C C . LEU A 1 273 ? 25.574 -8.834 -11.316 1.00 51.19 273 LEU A C 1
ATOM 2293 O O . LEU A 1 273 ? 25.303 -9.234 -10.196 1.00 51.19 273 LEU A O 1
ATOM 2297 N N . SER A 1 274 ? 24.860 -9.189 -12.390 1.00 59.53 274 SER A N 1
ATOM 2298 C CA . SER A 1 274 ? 23.651 -10.030 -12.320 1.00 59.53 274 SER A CA 1
ATOM 2299 C C . SER A 1 274 ? 23.865 -11.325 -11.517 1.00 59.53 274 SER A C 1
ATOM 2301 O O . SER A 1 274 ? 23.018 -11.676 -10.697 1.00 59.53 274 SER A O 1
ATOM 2303 N N . ASN A 1 275 ? 25.021 -11.979 -11.665 1.00 67.75 275 ASN A N 1
ATOM 2304 C CA . ASN A 1 275 ? 25.381 -13.156 -10.872 1.00 67.75 275 ASN A CA 1
ATOM 2305 C C . ASN A 1 275 ? 25.588 -12.832 -9.383 1.00 67.75 275 ASN A C 1
ATOM 2307 O O . ASN A 1 275 ? 25.035 -13.518 -8.524 1.00 67.75 275 ASN A O 1
ATOM 2311 N N . VAL A 1 276 ? 26.341 -11.773 -9.054 1.00 65.25 276 VAL A N 1
ATOM 2312 C CA . VAL A 1 276 ? 26.525 -11.315 -7.661 1.00 65.25 276 VAL A CA 1
ATOM 2313 C C . VAL A 1 276 ? 25.178 -11.050 -6.992 1.00 65.25 276 VAL A C 1
ATOM 2315 O O . VAL A 1 276 ? 24.997 -11.383 -5.825 1.00 65.25 276 VAL A O 1
ATOM 2318 N N . GLN A 1 277 ? 24.225 -10.486 -7.729 1.00 69.75 277 GLN A N 1
ATOM 2319 C CA . GLN A 1 277 ? 22.893 -10.182 -7.220 1.00 69.75 277 GLN A CA 1
ATOM 2320 C C . GLN A 1 277 ? 22.095 -11.447 -6.880 1.00 69.75 277 GLN A C 1
ATOM 2322 O O . GLN A 1 277 ? 21.553 -11.548 -5.781 1.00 69.75 277 GLN A O 1
ATOM 2327 N N . ILE A 1 278 ? 22.098 -12.446 -7.770 1.00 80.62 278 ILE A N 1
ATOM 2328 C CA . ILE A 1 278 ? 21.459 -13.746 -7.520 1.00 80.62 278 ILE A CA 1
ATOM 2329 C C . ILE A 1 278 ? 22.087 -14.425 -6.297 1.00 80.62 278 ILE A C 1
ATOM 2331 O O . ILE A 1 278 ? 21.369 -14.899 -5.415 1.00 80.62 278 ILE A O 1
ATOM 2335 N N . PHE A 1 279 ? 23.419 -14.416 -6.181 1.00 82.12 279 PHE A N 1
ATOM 2336 C CA . PHE A 1 279 ? 24.085 -14.992 -5.013 1.00 82.12 279 PHE A CA 1
ATOM 2337 C C . PHE A 1 279 ? 23.800 -14.214 -3.727 1.00 82.12 279 PHE A C 1
ATOM 2339 O O . PHE A 1 279 ? 23.599 -14.847 -2.700 1.00 82.12 279 PHE A O 1
ATOM 2346 N N . LYS A 1 280 ? 23.710 -12.878 -3.756 1.00 76.94 280 LYS A N 1
ATOM 2347 C CA . LYS A 1 280 ? 23.310 -12.068 -2.588 1.00 76.94 280 LYS A CA 1
ATOM 2348 C C . LYS A 1 280 ? 21.868 -12.334 -2.157 1.00 76.94 280 LYS A C 1
ATOM 2350 O O . LYS A 1 280 ? 21.587 -12.425 -0.963 1.00 76.94 280 LYS A O 1
ATOM 2355 N N . ALA A 1 281 ? 20.963 -12.513 -3.114 1.00 82.38 281 ALA A N 1
ATOM 2356 C CA . ALA A 1 281 ? 19.589 -12.906 -2.831 1.00 82.38 281 ALA A CA 1
ATOM 2357 C C . ALA A 1 281 ? 19.516 -14.286 -2.159 1.00 82.38 281 ALA A C 1
ATOM 2359 O O . ALA A 1 281 ? 18.695 -14.493 -1.269 1.00 82.38 281 ALA A O 1
ATOM 2360 N N . LEU A 1 282 ? 20.40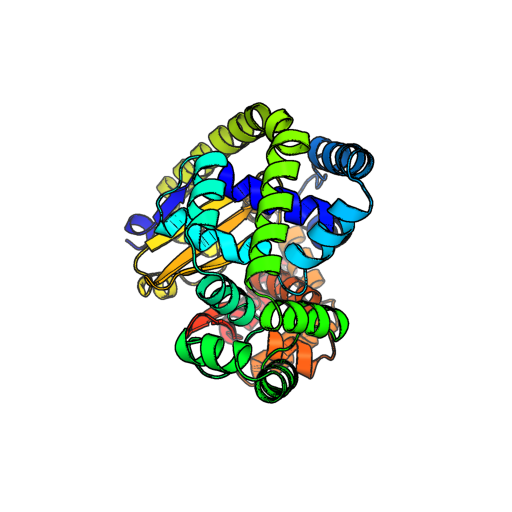5 -15.210 -2.530 1.00 88.38 282 LEU A N 1
ATOM 2361 C CA . LEU A 1 282 ? 20.512 -16.532 -1.908 1.00 88.38 282 LEU A CA 1
ATOM 2362 C C . LEU A 1 282 ? 21.347 -16.542 -0.614 1.00 88.38 282 LEU A C 1
ATOM 2364 O O . LEU A 1 282 ? 21.151 -17.420 0.215 1.00 88.38 282 LEU A O 1
ATOM 2368 N N . ALA A 1 283 ? 22.257 -15.590 -0.404 1.00 88.06 283 ALA A N 1
ATOM 2369 C CA . ALA A 1 283 ? 23.140 -15.509 0.764 1.00 88.06 283 ALA A CA 1
ATOM 2370 C C . ALA A 1 283 ? 22.461 -14.859 1.986 1.00 88.06 283 ALA A C 1
ATOM 2372 O O . ALA A 1 283 ? 23.054 -14.029 2.670 1.00 88.06 283 ALA A O 1
ATOM 2373 N N . ASP A 1 284 ? 21.209 -15.228 2.247 1.00 91.38 284 ASP A N 1
ATOM 2374 C CA . ASP A 1 284 ? 20.417 -14.770 3.388 1.00 91.38 284 ASP A CA 1
ATOM 2375 C C . ASP A 1 284 ? 19.611 -15.941 3.955 1.00 91.38 284 ASP A C 1
ATOM 2377 O O . ASP A 1 284 ? 18.900 -16.641 3.229 1.00 91.38 284 ASP A O 1
ATOM 2381 N N . GLU A 1 285 ? 19.755 -16.176 5.259 1.00 90.50 285 GLU A N 1
ATOM 2382 C CA . GLU A 1 285 ? 19.177 -17.340 5.931 1.00 90.50 285 GLU A CA 1
ATOM 2383 C C . GLU A 1 285 ? 17.646 -17.353 5.836 1.00 90.50 285 GLU A C 1
ATOM 2385 O O . GLU A 1 285 ? 17.049 -18.389 5.526 1.00 90.50 285 GLU A O 1
ATOM 2390 N N . THR A 1 286 ? 17.004 -16.198 6.027 1.00 92.19 286 THR A N 1
ATOM 2391 C CA . THR A 1 286 ? 15.550 -16.065 5.921 1.00 92.19 286 THR A CA 1
ATOM 2392 C C . THR A 1 286 ? 15.074 -16.399 4.511 1.00 92.19 286 THR A C 1
ATOM 2394 O O . THR A 1 286 ? 14.172 -17.221 4.350 1.00 92.19 286 THR A O 1
ATOM 2397 N N . ARG A 1 287 ? 15.695 -15.838 3.466 1.00 94.56 287 ARG A N 1
ATOM 2398 C CA . ARG A 1 287 ? 15.343 -16.110 2.061 1.00 94.56 287 ARG A CA 1
ATOM 2399 C C . ARG A 1 287 ? 15.514 -17.582 1.694 1.00 94.56 287 ARG A C 1
ATOM 2401 O O . ARG A 1 287 ? 14.636 -18.148 1.037 1.00 94.56 287 ARG A O 1
ATOM 2408 N N . LEU A 1 288 ? 16.577 -18.233 2.163 1.00 95.44 288 LEU A N 1
ATOM 2409 C CA . LEU A 1 288 ? 16.763 -19.675 1.969 1.00 95.44 288 LEU A CA 1
ATOM 2410 C C . LEU A 1 288 ? 15.676 -20.495 2.675 1.00 95.44 288 LEU A C 1
ATOM 2412 O O . LEU A 1 288 ? 15.151 -21.453 2.098 1.00 95.44 288 LEU A O 1
ATOM 2416 N N . ASN A 1 289 ? 15.286 -20.103 3.890 1.00 96.06 289 ASN A N 1
ATOM 2417 C CA . ASN A 1 289 ? 14.190 -20.742 4.614 1.00 96.06 289 ASN A CA 1
ATOM 2418 C C . ASN A 1 289 ? 12.836 -20.537 3.911 1.00 96.06 289 ASN A C 1
ATOM 2420 O O . ASN A 1 289 ? 12.070 -21.496 3.796 1.00 96.06 289 ASN A O 1
ATOM 2424 N N . ILE A 1 290 ? 12.573 -19.353 3.345 1.00 96.56 290 ILE A N 1
ATOM 2425 C CA . ILE A 1 290 ? 11.387 -19.090 2.510 1.00 96.56 290 ILE A CA 1
ATOM 2426 C C . ILE A 1 290 ? 11.369 -20.023 1.294 1.00 96.56 290 ILE A C 1
ATOM 2428 O O . ILE A 1 290 ? 10.373 -20.713 1.074 1.00 96.56 290 ILE A O 1
ATOM 2432 N N . ILE A 1 291 ? 12.466 -20.116 0.531 1.00 96.06 291 ILE A N 1
ATOM 2433 C CA . ILE A 1 291 ? 12.564 -21.031 -0.623 1.00 96.06 291 ILE A CA 1
ATOM 2434 C C . ILE A 1 291 ? 12.291 -22.478 -0.185 1.00 96.06 291 ILE A C 1
ATOM 2436 O O . ILE A 1 291 ? 11.549 -23.208 -0.847 1.00 96.06 291 ILE A O 1
ATOM 2440 N N . LYS A 1 292 ? 12.844 -22.903 0.958 1.00 95.44 292 LYS A N 1
ATOM 2441 C CA . LYS A 1 292 ? 12.638 -24.250 1.508 1.00 95.44 292 LYS A CA 1
ATOM 2442 C C . LYS A 1 292 ? 11.177 -24.508 1.884 1.00 95.44 292 LYS A C 1
ATOM 2444 O O . LYS A 1 292 ? 10.683 -25.598 1.588 1.00 95.44 292 LYS A O 1
ATOM 2449 N N . LEU A 1 293 ? 10.479 -23.547 2.491 1.00 96.50 293 LEU A N 1
ATOM 2450 C CA . LEU A 1 293 ? 9.040 -23.640 2.768 1.00 96.50 293 LEU A CA 1
ATOM 2451 C C . LEU A 1 293 ? 8.236 -23.766 1.466 1.00 96.50 293 LEU A C 1
ATOM 2453 O O . LEU A 1 293 ? 7.476 -24.724 1.301 1.00 96.50 293 LEU A O 1
ATOM 2457 N N . LEU A 1 294 ? 8.493 -22.878 0.502 1.00 96.50 294 LEU A N 1
ATOM 2458 C CA . LEU A 1 294 ? 7.800 -22.844 -0.791 1.00 96.50 294 LEU A CA 1
ATOM 2459 C C . LEU A 1 294 ? 8.089 -24.065 -1.677 1.00 96.50 294 LEU A C 1
ATOM 2461 O O . LEU A 1 294 ? 7.289 -24.414 -2.543 1.00 96.50 294 LEU A O 1
ATOM 2465 N N . SER A 1 295 ? 9.198 -24.772 -1.436 1.00 94.75 295 SER A N 1
ATOM 2466 C CA . SER A 1 295 ? 9.510 -26.040 -2.110 1.00 94.75 295 SER A CA 1
ATOM 2467 C C . SER A 1 295 ? 8.558 -27.190 -1.746 1.00 94.75 295 SER A C 1
ATOM 2469 O O . SER A 1 295 ? 8.503 -28.188 -2.481 1.00 94.75 295 SER A O 1
ATOM 2471 N N . LYS A 1 296 ? 7.840 -27.057 -0.618 1.00 94.50 296 LYS A N 1
ATOM 2472 C CA . LYS A 1 296 ? 6.878 -28.039 -0.096 1.00 94.50 296 LYS A CA 1
ATOM 2473 C C . LYS A 1 296 ? 5.449 -27.742 -0.550 1.00 94.50 296 LYS A C 1
ATOM 2475 O O . LYS A 1 296 ? 4.735 -28.673 -0.906 1.00 94.50 296 LYS A O 1
ATOM 2480 N N . LYS A 1 297 ? 5.031 -26.473 -0.512 1.00 92.25 297 LYS A N 1
ATOM 2481 C CA . LYS A 1 297 ? 3.696 -26.006 -0.919 1.00 92.25 297 LYS A CA 1
ATOM 2482 C C . LYS A 1 297 ? 3.712 -24.504 -1.210 1.00 92.25 297 LYS A C 1
ATOM 2484 O O . LYS A 1 297 ? 4.545 -23.790 -0.660 1.00 92.25 297 LYS A O 1
ATOM 2489 N N . SER A 1 298 ? 2.762 -24.027 -2.011 1.00 90.94 298 SER A N 1
ATOM 2490 C CA . SER A 1 298 ? 2.484 -22.591 -2.118 1.00 90.94 298 SER A CA 1
ATOM 2491 C C . SER A 1 298 ? 1.965 -22.055 -0.783 1.00 90.94 298 SER A C 1
ATOM 2493 O O . SER A 1 298 ? 1.215 -22.746 -0.091 1.00 90.94 298 SER A O 1
ATOM 2495 N N . MET A 1 299 ? 2.375 -20.844 -0.414 1.00 90.44 299 MET A N 1
ATOM 2496 C CA . MET A 1 299 ? 2.018 -20.208 0.858 1.00 90.44 299 MET A CA 1
ATOM 2497 C C . MET A 1 299 ? 1.800 -18.718 0.638 1.00 90.44 299 MET A C 1
ATOM 2499 O O . MET A 1 299 ? 2.557 -18.092 -0.099 1.00 90.44 299 MET A O 1
ATOM 2503 N N . TYR A 1 300 ? 0.797 -18.126 1.274 1.00 84.69 300 TYR A N 1
ATOM 2504 C CA . TYR A 1 300 ? 0.630 -16.670 1.255 1.00 84.69 300 TYR A CA 1
ATOM 2505 C C . TYR A 1 300 ? 1.453 -16.019 2.382 1.00 84.69 300 TYR A C 1
ATOM 2507 O O . TYR A 1 300 ? 1.876 -16.696 3.323 1.00 84.69 300 TYR A O 1
ATOM 2515 N N . GLY A 1 301 ? 1.726 -14.712 2.282 1.00 83.06 301 GLY A N 1
ATOM 2516 C CA . GLY A 1 301 ? 2.764 -14.036 3.087 1.00 83.06 301 GLY A CA 1
ATOM 2517 C C . GLY A 1 301 ? 2.675 -14.267 4.597 1.00 83.06 301 GLY A C 1
ATOM 2518 O O . GLY A 1 301 ? 3.684 -14.517 5.251 1.00 83.06 301 GLY A O 1
ATOM 2519 N N . ARG A 1 302 ? 1.459 -14.291 5.144 1.00 79.06 302 ARG A N 1
ATOM 2520 C CA . ARG A 1 302 ? 1.225 -14.574 6.563 1.00 79.06 302 ARG A CA 1
ATOM 2521 C C . ARG A 1 302 ? 1.635 -15.985 6.991 1.00 79.06 302 ARG A C 1
ATOM 2523 O O . ARG A 1 302 ? 2.116 -16.136 8.106 1.00 79.06 302 ARG A O 1
ATOM 2530 N N . GLU A 1 303 ? 1.426 -17.021 6.177 1.00 86.69 303 GLU A N 1
ATOM 2531 C CA . GLU A 1 303 ? 1.823 -18.378 6.591 1.00 86.69 303 GLU A CA 1
ATOM 2532 C C . GLU A 1 303 ? 3.339 -18.482 6.697 1.00 86.69 303 GLU A C 1
ATOM 2534 O O . GLU A 1 303 ? 3.852 -19.106 7.615 1.00 86.69 303 GLU A O 1
ATOM 2539 N N . ILE A 1 304 ? 4.052 -17.820 5.787 1.00 90.88 304 ILE A N 1
ATOM 2540 C CA . ILE A 1 304 ? 5.511 -17.742 5.822 1.00 90.88 304 ILE A CA 1
ATOM 2541 C C . ILE A 1 304 ? 5.964 -16.975 7.074 1.00 90.88 304 ILE A C 1
ATOM 2543 O O . ILE A 1 304 ? 6.878 -17.420 7.761 1.00 90.88 304 ILE A O 1
ATOM 2547 N N . ALA A 1 305 ? 5.297 -15.863 7.404 1.00 87.94 305 ALA A N 1
ATOM 2548 C CA . ALA A 1 305 ? 5.596 -15.068 8.598 1.00 87.94 305 ALA A CA 1
ATOM 2549 C C . ALA A 1 305 ? 5.419 -15.878 9.888 1.00 87.94 305 ALA A C 1
ATOM 2551 O O . ALA A 1 305 ? 6.260 -15.811 10.779 1.00 87.94 305 ALA A O 1
ATOM 2552 N N . GLN A 1 306 ? 4.359 -16.688 9.959 1.00 86.50 306 GLN A N 1
ATOM 2553 C CA . GLN A 1 306 ? 4.096 -17.576 11.091 1.00 86.50 306 GLN A CA 1
ATOM 2554 C C . GLN A 1 306 ? 5.138 -18.693 11.219 1.00 86.50 306 GLN A C 1
ATOM 2556 O O . GLN A 1 306 ? 5.632 -18.922 12.316 1.00 86.50 306 GLN A O 1
ATOM 2561 N N . GLU A 1 307 ? 5.483 -19.373 10.123 1.00 90.94 307 GLU A N 1
ATOM 2562 C CA . GLU A 1 307 ? 6.450 -20.486 10.138 1.00 90.94 307 GLU A CA 1
ATOM 2563 C C . GLU A 1 307 ? 7.880 -20.033 10.466 1.00 90.94 307 GLU A C 1
ATOM 2565 O O . GLU A 1 307 ? 8.669 -20.828 10.969 1.00 90.94 307 GLU A O 1
ATOM 2570 N N . LEU A 1 308 ? 8.224 -18.777 10.160 1.00 91.81 308 LEU A N 1
ATOM 2571 C CA . LEU A 1 308 ? 9.557 -18.214 10.402 1.00 91.81 308 LEU A CA 1
ATOM 2572 C C . LEU A 1 308 ? 9.627 -17.296 11.627 1.00 91.81 308 LEU A C 1
ATOM 2574 O O . LEU A 1 308 ? 10.698 -16.775 11.913 1.00 91.81 308 LEU A O 1
ATOM 2578 N N . GLU A 1 309 ? 8.513 -17.087 12.334 1.00 87.62 309 GLU A N 1
ATOM 2579 C CA . GLU A 1 309 ? 8.413 -16.167 13.479 1.00 87.62 309 GLU A CA 1
ATOM 2580 C C . GLU A 1 309 ? 8.881 -14.731 13.154 1.00 87.62 309 GLU A C 1
ATOM 2582 O O . GLU A 1 309 ? 9.473 -14.032 13.977 1.00 87.62 309 GLU A O 1
ATOM 2587 N N . LEU A 1 310 ? 8.596 -14.270 11.933 1.00 87.81 310 LEU A N 1
ATOM 2588 C CA . LEU A 1 310 ? 8.980 -12.948 11.435 1.00 87.81 310 LEU A CA 1
ATOM 2589 C C . LEU A 1 310 ? 7.773 -12.030 11.271 1.00 87.81 310 LEU A C 1
ATOM 2591 O O . LEU A 1 310 ? 6.624 -12.467 11.193 1.00 87.81 310 LEU A O 1
ATOM 2595 N N . SER A 1 311 ? 8.040 -10.726 11.188 1.00 83.62 311 SER A N 1
ATOM 2596 C CA . SER A 1 311 ? 6.988 -9.757 10.900 1.00 83.62 311 SER A CA 1
ATOM 2597 C C . SER A 1 311 ? 6.541 -9.839 9.439 1.00 83.62 311 SER A C 1
ATOM 2599 O O . SER A 1 311 ? 7.273 -10.253 8.536 1.00 83.62 311 SER A O 1
ATOM 2601 N N . ASN A 1 312 ? 5.314 -9.406 9.196 1.00 82.50 312 ASN A N 1
ATOM 2602 C CA . ASN A 1 312 ? 4.669 -9.470 7.894 1.00 82.50 312 ASN A CA 1
ATOM 2603 C C . ASN A 1 312 ? 5.394 -8.641 6.831 1.00 82.50 312 ASN A C 1
ATOM 2605 O O . ASN A 1 312 ? 5.606 -9.077 5.698 1.00 82.50 312 ASN A O 1
ATOM 2609 N N . SER A 1 313 ? 5.812 -7.439 7.215 1.00 78.12 313 SER A N 1
ATOM 2610 C CA . SER A 1 313 ? 6.601 -6.566 6.349 1.00 78.12 313 SER A CA 1
ATOM 2611 C C . SER A 1 313 ? 7.987 -7.134 6.039 1.00 78.12 313 SER A C 1
ATOM 2613 O O . SER A 1 313 ? 8.479 -6.941 4.930 1.00 78.12 313 SER A O 1
ATOM 2615 N N . ASN A 1 314 ? 8.595 -7.852 6.988 1.00 80.50 314 ASN A N 1
ATOM 2616 C CA . ASN A 1 314 ? 9.886 -8.505 6.821 1.00 80.50 314 ASN A CA 1
ATOM 2617 C C . ASN A 1 314 ? 9.764 -9.654 5.796 1.00 80.50 314 ASN A C 1
ATOM 2619 O O . ASN A 1 314 ? 10.539 -9.734 4.844 1.00 80.50 314 ASN A O 1
ATOM 2623 N N . ILE A 1 315 ? 8.686 -10.445 5.860 1.00 89.00 315 ILE A N 1
ATOM 2624 C CA . ILE A 1 315 ? 8.380 -11.425 4.807 1.00 89.00 315 ILE A CA 1
ATOM 2625 C C . ILE A 1 315 ? 8.081 -10.767 3.463 1.00 89.00 315 ILE A C 1
ATOM 2627 O O . ILE A 1 315 ? 8.620 -11.208 2.448 1.00 89.00 315 ILE A O 1
ATOM 2631 N N . SER A 1 316 ? 7.244 -9.726 3.420 1.00 81.50 316 SER A N 1
ATOM 2632 C CA . SER A 1 316 ? 6.959 -8.995 2.174 1.00 81.50 316 SER A CA 1
ATOM 2633 C C . SER A 1 316 ? 8.238 -8.476 1.531 1.00 81.50 316 SER A C 1
ATOM 2635 O O . SER A 1 316 ? 8.379 -8.498 0.311 1.00 81.50 316 SER A O 1
ATOM 2637 N N . TYR A 1 317 ? 9.202 -8.073 2.351 1.00 80.44 317 TYR A N 1
ATOM 2638 C CA . TYR A 1 317 ? 10.507 -7.650 1.897 1.00 80.44 317 TYR A CA 1
ATOM 2639 C C . TYR A 1 317 ? 11.336 -8.790 1.289 1.00 80.44 317 TYR A C 1
ATOM 2641 O O . TYR A 1 317 ? 11.715 -8.721 0.118 1.00 80.44 317 TYR A O 1
ATOM 2649 N N . HIS A 1 318 ? 11.566 -9.870 2.040 1.00 86.50 318 HIS A N 1
ATOM 2650 C CA . HIS A 1 318 ? 12.345 -11.004 1.544 1.00 86.50 318 HIS A CA 1
ATOM 2651 C C . HIS A 1 318 ? 11.704 -11.657 0.315 1.00 86.50 318 HIS A C 1
ATOM 2653 O O . HIS A 1 318 ? 12.404 -12.015 -0.633 1.00 86.50 318 HIS A O 1
ATOM 2659 N N . THR A 1 319 ? 10.375 -11.781 0.299 1.00 86.81 319 THR A N 1
ATOM 2660 C CA . THR A 1 319 ? 9.642 -12.288 -0.867 1.00 86.81 319 THR A CA 1
ATOM 2661 C C . THR A 1 319 ? 9.760 -11.341 -2.053 1.00 86.81 319 THR A C 1
ATOM 2663 O O . THR A 1 319 ? 10.007 -11.831 -3.148 1.00 86.81 319 THR A O 1
ATOM 2666 N N . SER A 1 320 ? 9.700 -10.017 -1.860 1.00 77.88 320 SER A N 1
ATOM 2667 C CA . SER A 1 320 ? 9.948 -9.043 -2.937 1.00 77.88 320 SER A CA 1
ATOM 2668 C C . SER A 1 320 ? 11.343 -9.197 -3.546 1.00 77.88 320 SER A C 1
ATOM 2670 O O . SER A 1 320 ? 11.462 -9.169 -4.765 1.00 77.88 320 SER A O 1
ATOM 2672 N N . MET A 1 321 ? 12.382 -9.434 -2.736 1.00 77.81 321 MET A N 1
ATOM 2673 C CA . MET A 1 321 ? 13.747 -9.683 -3.229 1.00 77.81 321 MET A CA 1
ATOM 2674 C C . MET A 1 321 ? 13.873 -11.010 -3.988 1.00 77.81 321 MET A C 1
ATOM 2676 O O . MET A 1 321 ? 14.496 -11.075 -5.045 1.00 77.81 321 MET A O 1
ATOM 2680 N N . LEU A 1 322 ? 13.261 -12.083 -3.485 1.00 86.81 322 LEU A N 1
ATOM 2681 C CA . LEU A 1 322 ? 13.254 -13.377 -4.175 1.00 86.81 322 LEU A CA 1
ATOM 2682 C C . LEU A 1 322 ? 12.484 -13.317 -5.502 1.00 86.81 322 LEU A C 1
ATOM 2684 O O . LEU A 1 322 ? 12.911 -13.905 -6.493 1.00 86.81 322 LEU A O 1
ATOM 2688 N N . ILE A 1 323 ? 11.370 -12.587 -5.520 1.00 81.50 323 ILE A N 1
ATOM 2689 C CA . ILE A 1 323 ? 10.571 -12.285 -6.710 1.00 81.50 323 ILE A CA 1
ATOM 2690 C C . ILE A 1 323 ? 11.402 -11.476 -7.700 1.00 81.50 323 ILE A C 1
ATOM 2692 O O . ILE A 1 323 ? 11.495 -11.839 -8.864 1.00 81.50 323 ILE A O 1
ATOM 2696 N N . PHE A 1 324 ? 12.072 -10.428 -7.228 1.00 73.50 324 PHE A N 1
ATOM 2697 C CA . PHE A 1 324 ? 12.912 -9.569 -8.056 1.00 73.50 324 PHE A CA 1
ATOM 2698 C C . PHE A 1 324 ? 13.988 -10.353 -8.836 1.00 73.50 324 PHE A C 1
ATOM 2700 O O . PHE A 1 324 ? 14.300 -10.011 -9.973 1.00 73.50 324 PHE A O 1
ATOM 2707 N N . HIS A 1 325 ? 14.521 -11.434 -8.258 1.00 76.62 325 HIS A N 1
ATOM 2708 C CA . HIS A 1 325 ? 15.518 -12.303 -8.896 1.00 76.62 325 HIS A CA 1
ATOM 2709 C C . HIS A 1 325 ? 14.938 -13.551 -9.581 1.00 76.62 325 HIS A C 1
ATOM 2711 O O . HIS A 1 325 ? 15.689 -14.476 -9.893 1.00 76.62 325 HIS A O 1
ATOM 2717 N N . ASN A 1 326 ? 13.621 -13.605 -9.802 1.00 78.31 326 ASN A N 1
ATOM 2718 C CA . ASN A 1 326 ? 12.905 -14.753 -10.371 1.00 78.31 326 ASN A CA 1
ATOM 2719 C C . ASN A 1 326 ? 13.164 -16.077 -9.620 1.00 78.31 326 ASN A C 1
ATOM 2721 O O . ASN A 1 326 ? 13.059 -17.163 -10.190 1.00 78.31 326 ASN A O 1
ATOM 2725 N N . LEU A 1 327 ? 13.511 -16.005 -8.331 1.00 87.69 327 LEU A N 1
ATOM 2726 C CA . LEU A 1 327 ? 13.776 -17.178 -7.494 1.00 87.69 327 LEU A CA 1
ATOM 2727 C C . LEU A 1 327 ? 12.478 -17.795 -6.965 1.00 87.69 327 LEU A C 1
ATOM 2729 O O . LEU A 1 327 ? 12.445 -18.986 -6.666 1.00 87.69 327 LEU A O 1
ATOM 2733 N N . ILE A 1 328 ? 11.413 -16.995 -6.853 1.00 91.00 328 ILE A N 1
ATOM 2734 C CA . ILE A 1 328 ? 10.053 -17.432 -6.515 1.00 91.00 328 ILE A CA 1
ATOM 2735 C C . ILE A 1 328 ? 9.036 -16.673 -7.377 1.00 91.00 328 ILE A C 1
ATOM 2737 O O . ILE A 1 328 ? 9.348 -15.637 -7.963 1.00 91.00 328 ILE A O 1
ATOM 2741 N N . ILE A 1 329 ? 7.802 -17.171 -7.422 1.00 86.06 329 ILE A N 1
ATOM 2742 C CA . ILE A 1 329 ? 6.700 -16.581 -8.187 1.00 86.06 329 ILE A CA 1
ATOM 2743 C C . ILE A 1 329 ? 5.583 -16.190 -7.227 1.00 86.06 329 ILE A C 1
ATOM 2745 O O . ILE A 1 329 ? 5.190 -17.002 -6.385 1.00 86.06 329 ILE A O 1
ATOM 2749 N N . ASN A 1 330 ? 5.013 -14.998 -7.396 1.00 85.50 330 ASN A N 1
ATOM 2750 C CA . ASN A 1 330 ? 3.747 -14.633 -6.772 1.00 85.50 330 ASN A CA 1
ATOM 2751 C C . ASN A 1 330 ? 2.556 -14.871 -7.715 1.00 85.50 330 ASN A C 1
ATOM 2753 O O . ASN A 1 330 ? 2.617 -14.697 -8.933 1.00 85.50 330 ASN A O 1
ATOM 2757 N N . THR A 1 331 ? 1.443 -15.293 -7.134 1.00 79.94 331 THR A N 1
ATOM 2758 C CA . THR A 1 331 ? 0.135 -15.408 -7.775 1.00 79.94 331 THR A CA 1
ATOM 2759 C C . THR A 1 331 ? -0.916 -14.806 -6.886 1.00 79.94 331 THR A C 1
ATOM 2761 O O . THR A 1 331 ? -0.735 -14.715 -5.677 1.00 79.94 331 THR A O 1
ATOM 2764 N N . LYS A 1 332 ? -2.035 -14.414 -7.481 1.00 70.50 332 LYS A N 1
ATOM 2765 C CA . LYS A 1 332 ? -3.207 -14.030 -6.717 1.00 70.50 332 LYS A CA 1
ATOM 2766 C C . LYS A 1 332 ? -4.280 -15.099 -6.855 1.00 70.50 332 LYS A C 1
ATOM 2768 O O . LYS A 1 332 ? -4.621 -15.462 -7.978 1.00 70.50 332 LYS A O 1
ATOM 2773 N N . GLU A 1 333 ? -4.780 -15.580 -5.728 1.00 69.44 333 GLU A N 1
ATOM 2774 C CA . GLU A 1 333 ? -5.892 -16.529 -5.623 1.00 69.44 333 GLU A CA 1
ATOM 2775 C C . GLU A 1 333 ? -6.806 -16.024 -4.496 1.00 69.44 333 GLU A C 1
ATOM 2777 O O . GLU A 1 333 ? -6.308 -15.670 -3.428 1.00 69.44 333 GLU A O 1
ATOM 2782 N N . ASP A 1 334 ? -8.114 -15.896 -4.745 1.00 64.56 334 ASP A N 1
ATOM 2783 C CA . ASP A 1 334 ? -9.122 -15.428 -3.772 1.00 64.56 334 ASP A CA 1
ATOM 2784 C C . ASP A 1 334 ? -8.724 -14.154 -2.997 1.00 64.56 334 ASP A C 1
ATOM 2786 O O . ASP A 1 334 ? -8.686 -14.132 -1.767 1.00 64.56 334 ASP A O 1
ATOM 2790 N N . ASN A 1 335 ? -8.371 -13.089 -3.729 1.00 57.12 335 ASN A N 1
ATOM 2791 C CA . ASN A 1 335 ? -7.870 -11.805 -3.208 1.00 57.12 335 ASN A CA 1
ATOM 2792 C C . ASN A 1 335 ? -6.541 -11.845 -2.428 1.00 57.12 335 ASN A C 1
ATOM 2794 O O . ASN A 1 335 ? -6.032 -10.791 -2.043 1.00 57.12 335 ASN A O 1
ATOM 2798 N N . LYS A 1 336 ? -5.885 -13.003 -2.310 1.00 68.88 336 LYS A N 1
ATOM 2799 C CA . LYS A 1 336 ? -4.615 -13.159 -1.586 1.00 68.88 336 LYS A CA 1
ATOM 2800 C C . LYS A 1 336 ? -3.438 -13.365 -2.512 1.00 68.88 336 LYS A C 1
ATOM 2802 O O . LYS A 1 336 ? -3.533 -14.071 -3.509 1.00 68.88 336 LYS A O 1
ATOM 2807 N N . THR A 1 337 ? -2.296 -12.806 -2.129 1.00 76.69 337 THR A N 1
ATOM 2808 C CA . THR A 1 337 ? -1.024 -13.055 -2.810 1.00 76.69 337 THR A CA 1
ATOM 2809 C C . THR A 1 337 ? -0.368 -14.314 -2.245 1.00 76.69 337 THR A C 1
ATOM 2811 O O . THR A 1 337 ? 0.138 -14.307 -1.121 1.00 76.69 337 THR A O 1
ATOM 2814 N N . TYR A 1 338 ? -0.367 -15.387 -3.032 1.00 85.56 338 TYR A N 1
ATOM 2815 C CA . TYR A 1 338 ? 0.358 -16.625 -2.774 1.00 85.56 338 TYR A CA 1
ATOM 2816 C C . TYR A 1 338 ? 1.747 -16.571 -3.396 1.00 85.56 338 TYR A C 1
ATOM 2818 O O . TYR A 1 338 ? 1.930 -16.117 -4.521 1.00 85.56 338 TYR A O 1
ATOM 2826 N N . PHE A 1 339 ? 2.731 -17.084 -2.675 1.00 90.69 339 PHE A N 1
ATOM 2827 C CA . PHE A 1 339 ? 4.079 -17.314 -3.164 1.00 90.69 339 PHE A CA 1
ATOM 2828 C C . PHE A 1 339 ? 4.256 -18.803 -3.455 1.00 90.69 339 PHE A C 1
ATOM 2830 O O . PHE A 1 339 ? 3.721 -19.662 -2.752 1.00 90.69 339 PHE A O 1
ATOM 2837 N N . SER A 1 340 ? 4.995 -19.118 -4.512 1.00 92.38 340 SER A N 1
ATOM 2838 C CA . SER A 1 340 ? 5.232 -20.483 -4.981 1.00 92.38 340 SER A CA 1
ATOM 2839 C C . SER A 1 340 ? 6.635 -20.616 -5.565 1.00 92.38 340 SER A C 1
ATOM 2841 O O . SER A 1 340 ? 7.220 -19.631 -6.022 1.00 92.38 340 SER A O 1
ATOM 2843 N N . LEU A 1 341 ? 7.177 -21.836 -5.551 1.00 93.88 341 LEU A N 1
ATOM 2844 C CA . LEU A 1 341 ? 8.484 -22.138 -6.128 1.00 93.88 341 LEU A CA 1
ATOM 2845 C C . LEU A 1 341 ? 8.339 -22.928 -7.433 1.00 93.88 341 LEU A C 1
ATOM 2847 O O . LEU A 1 341 ? 7.858 -24.062 -7.425 1.00 93.88 341 LEU A O 1
ATOM 2851 N N . ASP A 1 342 ? 8.830 -22.366 -8.537 1.00 88.81 342 ASP A N 1
ATOM 2852 C CA . ASP A 1 342 ? 9.052 -23.102 -9.785 1.00 88.81 342 ASP A CA 1
ATOM 2853 C C . ASP A 1 342 ? 10.454 -23.725 -9.733 1.00 88.81 342 ASP A C 1
ATOM 2855 O O . ASP A 1 342 ? 11.467 -23.045 -9.893 1.00 88.81 342 ASP A O 1
ATOM 2859 N N . LYS A 1 343 ? 10.520 -25.024 -9.414 1.00 91.69 343 LYS A N 1
ATOM 2860 C CA . LYS A 1 343 ? 11.793 -25.731 -9.181 1.00 91.69 343 LYS A CA 1
ATOM 2861 C C . LYS A 1 343 ? 12.675 -25.770 -10.428 1.00 91.69 343 LYS A C 1
ATOM 2863 O O . LYS A 1 343 ? 13.897 -25.756 -10.293 1.00 91.69 343 LYS A O 1
ATOM 2868 N N . GLU A 1 344 ? 12.069 -25.832 -11.610 1.00 89.50 344 GLU A N 1
ATOM 2869 C CA . GLU A 1 344 ? 12.808 -25.836 -12.870 1.00 89.50 344 GLU A CA 1
ATOM 2870 C C . GLU A 1 344 ? 13.361 -24.446 -13.170 1.00 89.50 344 GLU A C 1
ATOM 2872 O O . GLU A 1 344 ? 14.542 -24.326 -13.494 1.00 89.50 344 GLU A O 1
ATOM 2877 N N . GLU A 1 345 ? 12.565 -23.391 -12.964 1.00 86.31 345 GLU A N 1
ATOM 2878 C CA . GLU A 1 345 ? 13.058 -22.022 -13.144 1.00 86.31 345 GLU A CA 1
ATOM 2879 C C . GLU A 1 345 ? 14.162 -21.683 -12.132 1.00 86.31 345 GLU A C 1
ATOM 2881 O O . GLU A 1 345 ? 15.197 -21.158 -12.531 1.00 86.31 345 GLU A O 1
ATOM 2886 N N . LEU A 1 346 ? 14.029 -22.079 -10.857 1.00 90.56 346 LEU A N 1
ATOM 2887 C CA . LEU A 1 346 ? 15.089 -21.886 -9.858 1.00 90.56 346 LEU A CA 1
ATOM 2888 C C . LEU A 1 346 ? 16.401 -22.558 -10.292 1.00 90.56 346 LEU A C 1
ATOM 2890 O O . LEU A 1 346 ? 17.463 -21.935 -10.254 1.00 90.56 346 LEU A O 1
ATOM 2894 N N . ARG A 1 347 ? 16.343 -23.830 -10.715 1.00 91.62 347 ARG A N 1
ATOM 2895 C CA . ARG A 1 347 ? 17.525 -24.559 -11.205 1.00 91.62 347 ARG A CA 1
ATOM 2896 C C . ARG A 1 347 ? 18.138 -23.872 -12.412 1.00 91.62 347 ARG A C 1
ATOM 2898 O O . ARG A 1 347 ? 19.352 -23.727 -12.468 1.00 91.62 347 ARG A O 1
ATOM 2905 N N . LYS A 1 348 ? 17.309 -23.437 -13.357 1.00 86.31 348 LYS A N 1
ATOM 2906 C CA . LYS A 1 348 ? 17.744 -22.728 -14.560 1.00 86.31 348 LYS A CA 1
ATOM 2907 C C . LYS A 1 348 ? 18.436 -21.408 -14.220 1.00 86.31 348 LYS A C 1
ATOM 2909 O O . LYS A 1 348 ? 19.513 -21.157 -14.752 1.00 86.31 348 LYS A O 1
ATOM 2914 N N . VAL A 1 349 ? 17.868 -20.603 -13.319 1.00 84.25 349 VAL A N 1
ATOM 2915 C CA . VAL A 1 349 ? 18.461 -19.336 -12.859 1.00 84.25 349 VAL A CA 1
ATOM 2916 C C . VAL A 1 349 ? 19.814 -19.586 -12.184 1.00 84.25 349 VAL A C 1
ATOM 2918 O O . VAL A 1 349 ? 20.800 -18.937 -12.535 1.00 84.25 349 VAL A O 1
ATOM 2921 N N . ILE A 1 350 ? 19.900 -20.563 -11.273 1.00 87.94 350 ILE A N 1
ATOM 2922 C CA . ILE A 1 350 ? 21.150 -20.897 -10.569 1.00 87.94 350 ILE A CA 1
ATOM 2923 C C . ILE A 1 350 ? 22.204 -21.450 -11.536 1.00 87.94 350 ILE A C 1
ATOM 2925 O O . ILE A 1 350 ? 23.328 -20.953 -11.551 1.00 87.94 350 ILE A O 1
ATOM 2929 N N . ASN A 1 351 ? 21.852 -22.434 -12.367 1.00 88.19 351 ASN A N 1
ATOM 2930 C CA . ASN A 1 351 ? 22.783 -23.042 -13.318 1.00 88.19 351 ASN A CA 1
ATOM 2931 C C . ASN A 1 351 ? 23.279 -22.013 -14.330 1.00 88.19 351 ASN A C 1
ATOM 2933 O O . ASN A 1 351 ? 24.480 -21.894 -14.516 1.00 88.19 351 ASN A O 1
ATOM 2937 N N . SER A 1 352 ? 22.389 -21.189 -14.892 1.00 82.62 352 SER A N 1
ATOM 2938 C CA . SER A 1 352 ? 22.802 -20.117 -15.799 1.00 82.62 352 SER A CA 1
ATOM 2939 C C . SER A 1 352 ? 23.744 -19.120 -15.120 1.00 82.62 352 SER A C 1
ATOM 2941 O O . SER A 1 352 ? 24.655 -18.619 -15.776 1.00 82.62 352 SER A O 1
ATOM 2943 N N . SER A 1 353 ? 23.548 -18.839 -13.827 1.00 81.75 353 SER A N 1
ATOM 2944 C CA . SER A 1 353 ? 24.450 -17.966 -13.066 1.00 81.75 353 SER A CA 1
ATOM 2945 C C . SER A 1 353 ? 25.830 -18.598 -12.894 1.00 81.75 353 SER A C 1
ATOM 2947 O O . SER A 1 353 ? 26.832 -17.905 -13.033 1.00 81.75 353 SER A O 1
ATOM 2949 N N . ILE A 1 354 ? 25.892 -19.909 -12.633 1.00 85.31 354 ILE A N 1
ATOM 2950 C CA . ILE A 1 354 ? 27.144 -20.673 -12.525 1.00 85.31 354 ILE A CA 1
ATOM 2951 C C . ILE A 1 354 ? 27.844 -20.769 -13.882 1.00 85.31 354 ILE A C 1
ATOM 2953 O O . ILE A 1 354 ? 29.028 -20.457 -13.963 1.00 85.31 354 ILE A O 1
ATOM 2957 N N . ASP A 1 355 ? 27.126 -21.136 -14.943 1.00 84.06 355 ASP A N 1
ATOM 2958 C CA . ASP A 1 355 ? 27.675 -21.281 -16.293 1.00 84.06 355 ASP A CA 1
ATOM 2959 C C . ASP A 1 355 ? 28.353 -19.981 -16.737 1.00 84.06 355 ASP A C 1
ATOM 2961 O O . ASP A 1 355 ? 29.483 -20.000 -17.211 1.00 84.06 355 ASP A O 1
ATOM 2965 N N . LYS A 1 356 ? 27.724 -18.828 -16.470 1.00 75.50 356 LYS A N 1
ATOM 2966 C CA . LYS A 1 356 ? 28.287 -17.496 -16.747 1.00 75.50 356 LYS A CA 1
ATOM 2967 C C . LYS A 1 356 ? 29.583 -17.169 -15.989 1.00 75.50 356 LYS A C 1
ATOM 2969 O O . LYS A 1 356 ? 30.271 -16.235 -16.387 1.00 75.50 356 LYS A O 1
ATOM 2974 N N . LEU A 1 357 ? 29.909 -17.871 -14.899 1.00 72.62 357 LEU A N 1
ATOM 2975 C CA . LEU A 1 357 ? 31.179 -17.696 -14.175 1.00 72.62 357 LEU A CA 1
ATOM 2976 C C . LEU A 1 357 ? 32.332 -18.503 -14.781 1.00 72.62 357 LEU A C 1
ATOM 2978 O O . LEU A 1 357 ? 33.486 -18.222 -14.466 1.00 72.62 357 LEU A O 1
ATOM 2982 N N . ILE A 1 358 ? 32.023 -19.535 -15.568 1.00 79.38 358 ILE A N 1
ATOM 2983 C CA . ILE A 1 358 ? 32.983 -20.558 -16.015 1.00 79.38 358 ILE A CA 1
ATOM 2984 C C . ILE A 1 358 ? 33.336 -20.376 -17.510 1.00 79.38 358 ILE A C 1
ATOM 2986 O O . ILE A 1 358 ? 34.036 -21.203 -18.090 1.00 79.38 358 ILE A O 1
ATOM 2990 N N . ILE A 1 359 ? 32.874 -19.287 -18.138 1.00 58.72 359 ILE A N 1
ATOM 2991 C CA . ILE A 1 359 ? 33.134 -18.945 -19.551 1.00 58.72 359 ILE A CA 1
ATOM 2992 C C . ILE A 1 359 ? 34.439 -18.170 -19.714 1.00 58.72 359 ILE A C 1
ATOM 2994 O O . ILE A 1 359 ? 34.650 -17.195 -18.954 1.00 58.72 359 ILE A O 1
#

Organism: NCBI:txid1120976

Sequence (359 aa):
MIIDNIEVHNNLTYDFLASLYRLNNNEKMIDNISEYKDLVMNFKLNEDIIDWTRRSKKKISEEVMTKMSVFFDSETYYGMCLIPYIVDYKINSIEEFINVLKSIPPTDMLKNFIDTGYGPKDGLVSTDLVQELINNYKKATAYINDKISIPSKQKWDLLQFFVDPEKMKRELIELLTWFYENIYVYEEEKIKVVLYKNTKEIKNTLAKYGNEYLELLFNIKPNKLKNFRRVILILSYSYEFGSMSSSNDENDYIFLIGYRYQDIFVKGKHDLLSNVQIFKALADETRLNIIKLLSKKSMYGREIAQELELSNSNISYHTSMLIFHNLIINTKEDNKTYFSLDKEELRKVINSSIDKLII

Foldseek 3Di:
DLLVQEAEDDACLLQLLLQLLCLLCVVVLCVLCVLCVLLFDVDDDDVVLVVLSVVVVVVDDPLLSVLSCLCNPLQQVLSVLLVVVCVVVVPRHLVSSLVVLVVDDLLVSLQSRQLPLQHFPDFRRDSVNSVVCLVDLVSVLVRCVPTGDGDPVNSVSSSVCSPPSPVNSVSVSVSSVCCCVPRVVVCCVVFSVLSVVLSVVVVVVCVVPPQVVVCLLQVARSVLSVVASHEYEYEHQSSQQDKDWFADPNRYIYIYGYSCVCSSRVPPPDLLSLLVLVVSLVPDPLLVVVLVVQVVHKDRQNVSCVVVVHRSSVSVSNLVSCSNNSQWGWHDDNRHIIIHGPPVSNCVSNVVSVVSVVD

Mean predicted aligned error: 7.51 Å

Nearest PDB structures (foldseek):
  7p6f-assembly2_CCC-2  TM=8.481E-01  e=2.644E-03  Streptomyces griseus
  7p6f-assembly1_BBB  TM=8.507E-01  e=3.042E-03  Streptomyces griseus
  4ooi-assembly1_A  TM=8.479E-01  e=8.510E-03  Vibrio cholerae O1 biovar El Tor str. N16961
  4k2e-assembly1_B  TM=7.732E-01  e=8.121E-03  Vibrio cholerae O1 biovar El Tor str. N16961
  3gw2-assembly1_A-2  TM=7.740E-01  e=2.871E-02  Mycobacterium tuberculosis variant bovis AF2122/97

InterPro domains:
  IPR001845 HTH ArsR-type DNA-binding domain [PF01022] (284-322)
  IPR001845 HTH ArsR-type DNA-binding domain [PR00778] (279-294)
  IPR001845 HTH ArsR-type DNA-binding domain [PR00778] (311-326)
  IPR001845 HTH ArsR-type DNA-binding domain [PR00778] (326-341)
  IPR001845 HTH ArsR-type DNA-binding domain [PS50987] (267-359)
  IPR001845 HTH ArsR-type DNA-binding domain [SM00418] (277-355)
  IPR011991 ArsR-like helix-turn-helix domain [cd00090] (279-355)
  IPR036388 Winged helix-like DNA-binding domain superfamily [G3DSA:1.10.10.10] (268-355)
  IPR036390 Winged helix DNA-binding domain superfamily [SSF46785] (273-351)
  IPR051081 HTH-type Metal-responsive Transcriptional Regulators [PTHR33154] (275-357)